Protein AF-A0A4Y2X0R6-F1 (afdb_monomer_lite)

Organism: Araneus ventricosus (NCBI:txid182803)

Foldseek 3Di:
DVVVVVVVVVVLVVQQVLVVVVLVVDDPVCNVQCVVDRGNVVSVVSCCLVPQLQHPVNLVVLVVCLLPQAADVVRDLVNSLVVNVVSQVSNVSHPHDDVVSVVVSCVVRPPVVCVPPVVVVVVVVVVVVVQQVLVVVLCVPDDPVCNVQCVVDSGNVVSVVSVCLVPQLQNPVNLVVLVVVLQVQAADDVRDLVNSLVVNVVSQVSNVSHPHDDVVSSVVSSLVRDDPVCVVVSVVVVD

Structure (mmCIF, N/CA/C/O backbone):
data_AF-A0A4Y2X0R6-F1
#
_entry.id   AF-A0A4Y2X0R6-F1
#
loop_
_atom_site.group_PDB
_atom_site.id
_atom_site.type_symbol
_atom_site.label_atom_id
_atom_site.label_alt_id
_atom_site.label_comp_id
_atom_site.label_asym_id
_atom_site.label_entity_id
_atom_site.label_seq_id
_atom_site.pdbx_PDB_ins_code
_atom_site.Cartn_x
_atom_site.Cartn_y
_atom_site.Cartn_z
_atom_site.occupancy
_atom_site.B_iso_or_equiv
_atom_site.auth_seq_id
_atom_site.auth_comp_id
_atom_site.auth_asym_id
_atom_site.auth_atom_id
_atom_site.pdbx_PDB_model_num
ATOM 1 N N . GLU A 1 1 ? 14.654 -56.042 -1.562 1.00 59.47 1 GLU A N 1
ATOM 2 C CA . GLU A 1 1 ? 15.000 -55.896 -2.997 1.00 59.47 1 GLU A CA 1
ATOM 3 C C . GLU A 1 1 ? 13.833 -55.524 -3.910 1.00 59.47 1 GLU A C 1
ATOM 5 O O . GLU A 1 1 ? 13.889 -54.452 -4.492 1.00 59.47 1 GLU A O 1
ATOM 10 N N . LYS A 1 2 ? 12.758 -56.324 -4.030 1.00 64.25 2 LYS A N 1
ATOM 11 C CA . LYS A 1 2 ? 11.652 -56.018 -4.972 1.00 64.25 2 LYS A CA 1
ATOM 12 C C . LYS A 1 2 ? 10.920 -54.688 -4.710 1.00 64.25 2 LYS A C 1
ATOM 14 O O . LYS A 1 2 ? 10.492 -54.045 -5.663 1.00 64.25 2 LYS A O 1
ATOM 19 N N . LEU A 1 3 ? 10.795 -54.275 -3.445 1.00 65.44 3 LEU A N 1
ATOM 20 C CA . LEU A 1 3 ? 10.157 -53.006 -3.062 1.00 65.44 3 LEU A CA 1
ATOM 21 C C . LEU A 1 3 ? 10.984 -51.789 -3.523 1.00 65.44 3 LEU A C 1
ATOM 23 O O . LEU A 1 3 ? 10.456 -50.915 -4.199 1.00 65.44 3 LEU A O 1
ATOM 27 N N . PHE A 1 4 ? 12.299 -51.815 -3.279 1.00 72.12 4 PHE A N 1
ATOM 28 C CA . PHE A 1 4 ? 13.243 -50.777 -3.713 1.00 72.12 4 PHE A CA 1
ATOM 29 C C . PHE A 1 4 ? 13.303 -50.622 -5.236 1.00 72.12 4 PHE A C 1
ATOM 31 O O . PHE A 1 4 ? 13.372 -49.507 -5.745 1.00 72.12 4 PHE A O 1
ATOM 38 N N . LEU A 1 5 ? 13.245 -51.731 -5.982 1.00 76.56 5 LEU A N 1
ATOM 39 C CA . LEU A 1 5 ? 13.250 -51.682 -7.444 1.00 76.56 5 LEU A CA 1
ATOM 40 C C . LEU A 1 5 ? 11.972 -51.024 -7.991 1.00 76.56 5 LEU A C 1
ATOM 42 O O . LEU A 1 5 ? 12.035 -50.237 -8.932 1.00 76.56 5 LEU A O 1
ATOM 46 N N . LYS A 1 6 ? 10.816 -51.305 -7.375 1.00 81.94 6 LYS A N 1
ATOM 47 C CA . LYS A 1 6 ? 9.536 -50.683 -7.738 1.00 81.94 6 LYS A CA 1
ATOM 48 C C . LYS A 1 6 ? 9.538 -49.179 -7.448 1.00 81.94 6 LYS A C 1
ATOM 50 O O . LYS A 1 6 ? 9.157 -48.397 -8.313 1.00 81.94 6 LYS A O 1
ATOM 55 N N . GLU A 1 7 ? 10.015 -48.778 -6.273 1.00 80.31 7 GLU A N 1
ATOM 56 C CA . GLU A 1 7 ? 10.138 -47.366 -5.885 1.00 80.31 7 GLU A CA 1
ATOM 57 C C . GLU A 1 7 ? 11.101 -46.598 -6.802 1.00 80.31 7 GLU A C 1
ATOM 59 O O . GLU A 1 7 ? 10.797 -45.481 -7.224 1.00 80.31 7 GLU A O 1
ATOM 64 N N . TYR A 1 8 ? 12.224 -47.214 -7.181 1.00 78.56 8 TYR A N 1
ATOM 65 C CA . TYR A 1 8 ? 13.181 -46.635 -8.122 1.00 78.56 8 TYR A CA 1
ATOM 66 C C . TYR A 1 8 ? 12.572 -46.421 -9.516 1.00 78.56 8 TYR A C 1
ATOM 68 O O . TYR A 1 8 ? 12.740 -45.356 -10.111 1.00 78.56 8 TYR A O 1
ATOM 76 N N . ILE A 1 9 ? 11.818 -47.399 -10.028 1.00 82.12 9 ILE A N 1
ATOM 77 C CA . ILE A 1 9 ? 11.126 -47.281 -11.320 1.00 82.12 9 ILE A CA 1
ATOM 78 C C . ILE A 1 9 ? 10.071 -46.169 -11.268 1.00 82.12 9 ILE A C 1
ATOM 80 O O . ILE A 1 9 ? 10.024 -45.324 -12.162 1.00 82.12 9 ILE A O 1
ATOM 84 N N . GLU A 1 10 ? 9.255 -46.115 -10.211 1.00 83.12 10 GLU A N 1
ATOM 85 C CA . GLU A 1 10 ? 8.264 -45.047 -10.033 1.00 83.12 10 GLU A CA 1
ATOM 86 C C . GLU A 1 10 ? 8.911 -43.656 -9.963 1.00 83.12 10 GLU A C 1
ATOM 88 O O . GLU A 1 10 ? 8.383 -42.697 -10.533 1.00 83.12 10 GLU A O 1
ATOM 93 N N . PHE A 1 11 ? 10.068 -43.538 -9.307 1.00 81.19 11 PHE A N 1
ATOM 94 C CA . PHE A 1 11 ? 10.840 -42.299 -9.257 1.00 81.19 11 PHE A CA 1
ATOM 95 C C . PHE A 1 11 ? 11.305 -41.851 -10.653 1.00 81.19 11 PHE A 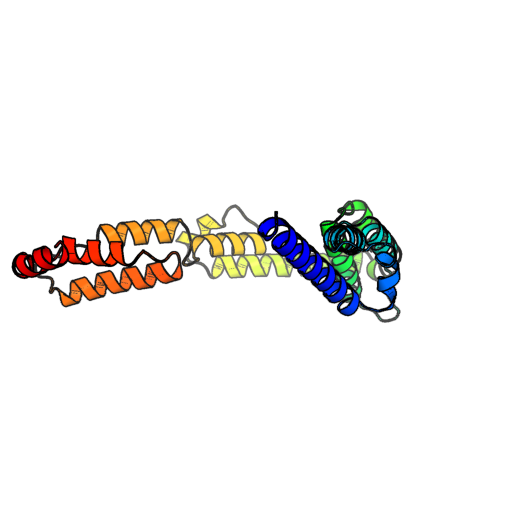C 1
ATOM 97 O O . PHE A 1 11 ? 11.077 -40.698 -11.025 1.00 81.19 11 PHE A O 1
ATOM 104 N N . GLN A 1 12 ? 11.873 -42.754 -11.461 1.00 77.38 12 GLN A N 1
ATOM 105 C CA . GLN A 1 12 ? 12.314 -42.428 -12.826 1.00 77.38 12 GLN A CA 1
ATOM 106 C C . GLN A 1 12 ? 11.146 -42.022 -13.735 1.00 77.38 12 GLN A C 1
ATOM 108 O O . GLN A 1 12 ? 11.254 -41.060 -14.496 1.00 77.38 12 GLN A O 1
ATOM 113 N N . VAL A 1 13 ? 9.992 -42.687 -13.614 1.00 82.69 13 VAL A N 1
ATOM 114 C CA . VAL A 1 13 ? 8.778 -42.318 -14.363 1.00 82.69 13 VAL A CA 1
ATOM 115 C C . VAL A 1 13 ? 8.314 -40.905 -14.004 1.00 82.69 13 VAL A C 1
ATOM 117 O O . VAL A 1 13 ? 7.996 -40.116 -14.897 1.00 82.69 13 VAL A O 1
ATOM 120 N N . ARG A 1 14 ? 8.303 -40.549 -12.711 1.00 80.12 14 ARG A N 1
ATOM 121 C CA . ARG A 1 14 ? 7.951 -39.190 -12.260 1.00 80.12 14 ARG A CA 1
ATOM 122 C C . ARG A 1 14 ? 8.948 -38.150 -12.783 1.00 80.12 14 ARG A C 1
ATOM 124 O O . ARG A 1 14 ? 8.511 -37.106 -13.264 1.00 80.12 14 ARG A O 1
ATOM 131 N N . LYS A 1 15 ? 10.251 -38.456 -12.759 1.00 78.06 15 LYS A N 1
ATOM 132 C CA . LYS A 1 15 ? 11.323 -37.586 -13.279 1.00 78.06 15 LYS A CA 1
ATOM 133 C C . LYS A 1 15 ? 11.150 -37.295 -14.774 1.00 78.06 15 LYS A C 1
ATOM 135 O O . LYS A 1 15 ? 11.123 -36.137 -15.187 1.00 78.06 15 LYS A O 1
ATOM 140 N N . ASN A 1 16 ? 10.936 -38.338 -15.576 1.00 80.00 16 ASN A N 1
ATOM 141 C CA . ASN A 1 16 ? 10.766 -38.215 -17.026 1.00 80.00 16 ASN A CA 1
ATOM 142 C C . ASN A 1 16 ? 9.474 -37.477 -17.392 1.00 80.00 16 ASN A C 1
ATOM 144 O O . ASN A 1 16 ? 9.460 -36.652 -18.305 1.00 80.00 16 ASN A O 1
ATOM 148 N N . LYS A 1 17 ? 8.391 -37.718 -16.642 1.00 85.25 17 LYS A N 1
ATOM 149 C CA . LYS A 1 17 ? 7.132 -36.987 -16.815 1.00 85.25 17 LYS A CA 1
ATOM 150 C C . LYS A 1 17 ? 7.299 -35.500 -16.500 1.00 85.25 17 LYS A C 1
ATOM 152 O O . LYS A 1 17 ? 6.758 -34.667 -17.227 1.00 85.25 17 LYS A O 1
ATOM 157 N N . ALA A 1 18 ? 8.055 -35.164 -15.454 1.00 82.75 18 ALA A N 1
ATOM 158 C CA . ALA A 1 18 ? 8.358 -33.779 -15.116 1.00 82.75 18 ALA A CA 1
ATOM 159 C C . ALA A 1 18 ? 9.135 -33.093 -16.250 1.00 82.75 18 ALA A C 1
ATOM 161 O O . ALA A 1 18 ? 8.678 -32.065 -16.736 1.00 82.75 18 ALA A O 1
ATOM 162 N N . TYR A 1 19 ? 10.225 -33.691 -16.744 1.00 84.00 19 TYR A N 1
ATOM 163 C CA . TYR A 1 19 ? 10.990 -33.148 -17.875 1.00 84.00 19 TYR A CA 1
ATOM 164 C C . TYR A 1 19 ? 10.117 -32.913 -19.119 1.00 84.00 19 TYR A C 1
ATOM 166 O O . TYR A 1 19 ? 10.076 -31.801 -19.648 1.00 84.00 19 TYR A O 1
ATOM 174 N N . ALA A 1 20 ? 9.352 -33.929 -19.537 1.00 83.75 20 ALA A N 1
ATOM 175 C CA . ALA A 1 20 ? 8.470 -33.839 -20.700 1.00 83.75 20 ALA A CA 1
ATOM 176 C C . ALA A 1 20 ? 7.421 -32.728 -20.551 1.00 83.75 20 ALA A C 1
ATOM 178 O O . ALA A 1 20 ? 7.116 -32.025 -21.513 1.00 83.75 20 ALA A O 1
ATOM 179 N N . THR A 1 21 ? 6.902 -32.533 -19.335 1.00 86.12 21 THR A N 1
ATOM 180 C CA . THR A 1 21 ? 5.942 -31.463 -19.052 1.00 86.12 21 THR A CA 1
ATOM 181 C C . THR A 1 21 ? 6.578 -30.091 -19.272 1.00 86.12 21 THR A C 1
ATOM 183 O O . THR A 1 21 ? 5.982 -29.272 -19.971 1.00 86.12 21 THR A O 1
ATOM 186 N N . ILE A 1 22 ? 7.790 -29.828 -18.760 1.00 83.56 22 ILE A N 1
ATOM 187 C CA . ILE A 1 22 ? 8.411 -28.505 -18.962 1.00 83.56 22 ILE A CA 1
ATOM 188 C C . ILE A 1 22 ? 8.816 -28.312 -20.430 1.00 83.56 22 ILE A C 1
ATOM 190 O O . ILE A 1 22 ? 8.572 -27.241 -20.973 1.00 83.56 22 ILE A O 1
ATOM 194 N N . TYR A 1 23 ? 9.347 -29.342 -21.103 1.00 83.88 23 TYR A N 1
ATOM 195 C CA . TYR A 1 23 ? 9.748 -29.276 -22.516 1.00 83.88 23 TYR A CA 1
ATOM 196 C C . TYR A 1 23 ? 8.579 -28.924 -23.449 1.00 83.88 23 TYR A C 1
ATOM 198 O O . TYR A 1 23 ? 8.732 -28.157 -24.402 1.00 83.88 23 TYR A O 1
ATOM 206 N N . LEU A 1 24 ? 7.391 -29.468 -23.173 1.00 85.31 24 LEU A N 1
ATOM 207 C CA . LEU A 1 24 ? 6.181 -29.150 -23.930 1.00 85.31 24 LEU A CA 1
ATOM 208 C C . LEU A 1 24 ? 5.597 -27.778 -23.574 1.00 85.31 24 LEU A C 1
ATOM 210 O O . LEU A 1 24 ? 4.966 -27.169 -24.434 1.00 85.31 24 LEU A O 1
ATOM 214 N N . SER A 1 25 ? 5.821 -27.301 -22.348 1.00 84.38 25 SER A N 1
ATOM 215 C CA . SER A 1 25 ? 5.282 -26.027 -21.850 1.00 84.38 25 SER A CA 1
ATOM 216 C C . SER A 1 25 ? 6.084 -24.799 -22.287 1.00 84.38 25 SER A C 1
ATOM 218 O O . SER A 1 25 ? 5.561 -23.691 -22.226 1.00 84.38 25 SER A O 1
ATOM 220 N N . ILE A 1 26 ? 7.339 -24.968 -22.710 1.00 82.94 26 ILE A N 1
ATOM 221 C CA . ILE A 1 26 ? 8.170 -23.873 -23.227 1.00 82.94 26 ILE A CA 1
ATOM 222 C C . ILE A 1 26 ? 7.998 -23.695 -24.742 1.00 82.94 26 ILE A C 1
ATOM 224 O O . ILE A 1 26 ? 7.811 -24.670 -25.486 1.00 82.94 26 ILE A O 1
ATOM 228 N N . GLU A 1 27 ? 8.097 -22.442 -25.198 1.00 83.12 27 GLU A N 1
ATOM 229 C CA . GLU A 1 27 ? 8.085 -22.106 -26.626 1.00 83.12 27 GLU A CA 1
ATOM 230 C C . GLU A 1 27 ? 9.230 -22.813 -27.365 1.00 83.12 27 GLU A C 1
ATOM 232 O O . GLU A 1 27 ? 10.267 -23.160 -26.784 1.00 83.12 27 GLU A O 1
ATOM 237 N N . LYS A 1 28 ? 9.019 -23.096 -28.654 1.00 84.62 28 LYS A N 1
ATOM 238 C CA . LYS A 1 28 ? 9.889 -23.996 -29.426 1.00 84.62 28 LYS A CA 1
ATOM 239 C C . LYS A 1 28 ? 11.320 -23.472 -29.519 1.00 84.62 28 LYS A C 1
ATOM 241 O O . LYS A 1 28 ? 12.258 -24.263 -29.485 1.00 84.62 28 LYS A O 1
ATOM 246 N N . GLU A 1 29 ? 11.464 -22.160 -29.582 1.00 81.44 29 GLU A N 1
ATOM 247 C CA . GLU A 1 29 ? 12.703 -21.403 -29.698 1.00 81.44 29 GLU A CA 1
ATOM 248 C C . GLU A 1 29 ? 13.619 -21.631 -28.485 1.00 81.44 29 GLU A C 1
ATOM 250 O O . GLU A 1 29 ? 14.840 -21.671 -28.617 1.00 81.44 29 GLU A O 1
ATOM 255 N N . TYR A 1 30 ? 13.039 -21.874 -27.305 1.00 79.62 30 TYR A N 1
ATOM 256 C CA . TYR A 1 30 ? 13.779 -22.055 -26.054 1.00 79.62 30 TYR A CA 1
ATOM 257 C C . TYR A 1 30 ? 14.072 -23.516 -25.711 1.00 79.62 30 TYR A C 1
ATOM 259 O O . TYR A 1 30 ? 14.825 -23.790 -24.777 1.00 79.62 30 TYR A O 1
ATOM 267 N N . ARG A 1 31 ? 13.540 -24.475 -26.480 1.00 84.06 31 ARG A N 1
ATOM 268 C CA . ARG A 1 31 ? 13.800 -25.912 -26.269 1.00 84.06 31 ARG A CA 1
ATOM 269 C C . ARG A 1 31 ? 15.263 -26.282 -26.457 1.00 84.06 31 ARG A C 1
ATOM 271 O O . ARG A 1 31 ? 15.729 -27.231 -25.832 1.00 84.06 31 ARG A O 1
ATOM 278 N N . ILE A 1 32 ? 15.994 -25.513 -27.264 1.00 85.06 32 ILE A N 1
ATOM 279 C CA . ILE A 1 32 ? 17.427 -25.721 -27.476 1.00 85.06 32 ILE A CA 1
ATOM 280 C C . ILE A 1 32 ? 18.218 -25.595 -26.167 1.00 85.06 32 ILE A C 1
ATOM 282 O O . ILE A 1 32 ? 19.136 -26.377 -25.942 1.00 85.06 32 ILE A O 1
ATOM 286 N N . LEU A 1 33 ? 17.782 -24.712 -25.255 1.00 79.69 33 LEU A N 1
ATOM 287 C CA . LEU A 1 33 ? 18.434 -24.451 -23.967 1.00 79.69 33 LEU A CA 1
ATOM 288 C C . LEU A 1 33 ? 18.452 -25.674 -23.043 1.00 79.69 33 LEU A C 1
ATOM 290 O O . LEU A 1 33 ? 19.276 -25.742 -22.138 1.00 79.69 33 LEU A O 1
ATOM 294 N N . ILE A 1 34 ? 17.529 -26.616 -23.241 1.00 82.56 34 ILE A N 1
ATOM 295 C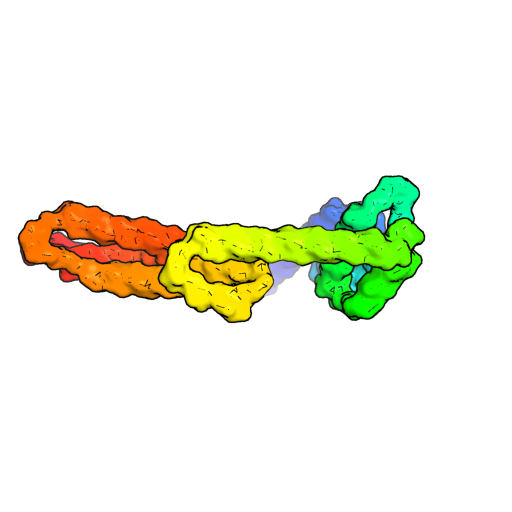 CA . ILE A 1 34 ? 17.339 -27.778 -22.365 1.00 82.56 34 ILE A CA 1
ATOM 296 C C . ILE A 1 34 ? 17.450 -29.112 -23.113 1.00 82.56 34 ILE A C 1
ATOM 298 O O . ILE A 1 34 ? 17.153 -30.167 -22.555 1.00 82.56 34 ILE A O 1
ATOM 302 N N . SER A 1 35 ? 17.848 -29.060 -24.386 1.00 78.75 35 SER A N 1
ATOM 303 C CA . SER A 1 35 ? 17.906 -30.224 -25.275 1.00 78.75 35 SER A CA 1
ATOM 304 C C . SER A 1 35 ? 19.005 -31.223 -24.901 1.00 78.75 35 SER A C 1
ATOM 306 O O . SER A 1 35 ? 18.863 -32.411 -25.168 1.00 78.75 35 SER A O 1
ATOM 308 N N . GLU A 1 36 ? 20.060 -30.757 -24.230 1.00 78.06 36 GLU A N 1
ATOM 309 C CA . GLU A 1 36 ? 21.201 -31.572 -23.789 1.00 78.06 36 GLU A CA 1
ATOM 310 C C . GLU A 1 36 ? 20.999 -32.207 -22.401 1.00 78.06 36 GLU A C 1
ATOM 312 O O . GLU A 1 36 ? 21.901 -32.856 -21.875 1.00 78.06 36 GLU A O 1
ATOM 317 N N . VAL A 1 37 ? 19.830 -32.012 -21.783 1.00 80.94 37 VAL A N 1
ATOM 318 C CA . VAL A 1 37 ? 19.559 -32.399 -20.394 1.00 80.94 37 VAL A CA 1
ATOM 319 C C . VAL A 1 37 ? 18.377 -33.361 -20.332 1.00 80.94 37 VAL A C 1
ATOM 321 O O . VAL A 1 37 ? 17.347 -33.111 -20.946 1.00 80.94 37 VAL A O 1
ATOM 324 N N . ASP A 1 38 ? 18.502 -34.439 -19.556 1.00 74.12 38 ASP A N 1
ATOM 325 C CA . ASP A 1 38 ? 17.471 -35.471 -19.345 1.00 74.12 38 ASP A CA 1
ATOM 326 C C . ASP A 1 38 ? 16.871 -35.442 -17.920 1.00 74.12 38 ASP A C 1
ATOM 328 O O . ASP A 1 38 ? 16.115 -36.323 -17.496 1.00 74.12 38 ASP A O 1
ATOM 332 N N . ASP A 1 39 ? 17.226 -34.414 -17.151 1.00 81.00 39 ASP A N 1
ATOM 333 C CA . ASP A 1 39 ? 16.835 -34.228 -15.764 1.00 81.00 39 ASP A CA 1
ATOM 334 C C . ASP A 1 39 ? 15.999 -32.960 -15.569 1.00 81.00 39 ASP A C 1
ATOM 336 O O . ASP A 1 39 ? 16.405 -31.849 -15.921 1.00 81.00 39 ASP A O 1
ATOM 340 N N . SER A 1 40 ? 14.829 -33.109 -14.943 1.00 77.94 40 SER A N 1
ATOM 341 C CA . SER A 1 40 ? 13.905 -31.999 -14.699 1.00 77.94 40 SER A CA 1
ATOM 342 C C . SER A 1 40 ? 14.486 -30.933 -13.770 1.00 77.94 40 SER A C 1
ATOM 344 O O . SER A 1 40 ? 14.174 -29.754 -13.924 1.00 77.94 40 SER A O 1
ATOM 346 N N . THR A 1 41 ? 15.343 -31.310 -12.816 1.00 81.69 41 THR A N 1
ATOM 3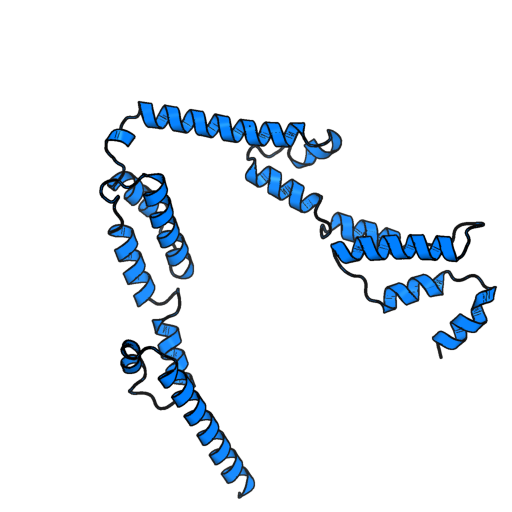47 C CA . THR A 1 41 ? 15.938 -30.360 -11.867 1.00 81.69 41 THR A CA 1
ATOM 348 C C . THR A 1 41 ? 17.017 -29.517 -12.537 1.00 81.69 41 THR A C 1
ATOM 350 O O . THR A 1 41 ? 17.044 -28.299 -12.356 1.00 81.69 41 THR A O 1
ATOM 353 N N . GLN A 1 42 ? 17.885 -30.129 -13.339 1.00 82.25 42 GLN A N 1
ATOM 354 C CA . GLN A 1 42 ? 18.870 -29.407 -14.146 1.00 82.25 42 GLN A CA 1
ATOM 355 C C . GLN A 1 42 ? 18.196 -28.528 -15.207 1.00 82.25 42 GLN A C 1
ATOM 357 O O . GLN A 1 42 ? 18.547 -27.357 -15.343 1.00 82.25 42 GLN A O 1
ATOM 362 N N . THR A 1 43 ? 17.162 -29.049 -15.867 1.00 83.62 43 THR A N 1
ATOM 363 C CA . THR A 1 43 ? 16.326 -28.302 -16.816 1.00 83.62 43 THR A CA 1
ATOM 364 C C . THR A 1 43 ? 15.739 -27.050 -16.168 1.00 83.62 43 THR A C 1
ATOM 366 O O . THR A 1 43 ? 15.898 -25.943 -16.680 1.00 83.62 43 THR A O 1
ATOM 369 N N . TRP A 1 44 ? 15.124 -27.199 -14.990 1.00 82.50 44 TRP A N 1
ATOM 370 C CA . TRP A 1 44 ? 14.578 -26.072 -14.240 1.00 82.50 44 TRP A CA 1
ATOM 371 C C . TRP A 1 44 ? 15.655 -25.060 -13.848 1.00 82.50 44 TRP A C 1
ATOM 373 O O . TRP A 1 44 ? 15.428 -23.864 -13.975 1.00 82.50 44 TRP A O 1
ATOM 383 N N . LYS A 1 45 ? 16.847 -25.506 -13.432 1.00 83.19 45 LYS A N 1
ATOM 384 C CA . LYS A 1 45 ? 17.969 -24.605 -13.118 1.00 83.19 45 LYS A CA 1
ATOM 385 C C . LYS A 1 45 ? 18.442 -23.808 -14.334 1.00 83.19 45 LYS A C 1
ATOM 387 O O . LYS A 1 45 ? 18.758 -22.631 -14.179 1.00 83.19 45 LYS A O 1
ATOM 392 N N . ILE A 1 46 ? 18.490 -24.410 -15.522 1.00 83.62 46 ILE A N 1
ATOM 393 C CA . ILE A 1 46 ? 18.885 -23.714 -16.756 1.00 83.62 46 ILE A CA 1
ATOM 394 C C . ILE A 1 46 ? 17.831 -22.684 -17.149 1.00 83.62 46 ILE A C 1
ATOM 396 O O . ILE A 1 46 ? 18.170 -21.523 -17.370 1.00 83.62 46 ILE A O 1
ATOM 400 N N . LEU A 1 47 ? 16.555 -23.079 -17.158 1.00 81.12 47 LEU A N 1
ATOM 401 C CA . LEU A 1 47 ? 15.450 -22.159 -17.422 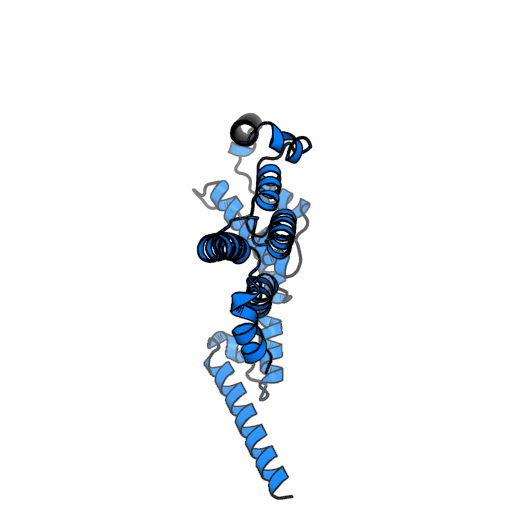1.00 81.12 47 LEU A CA 1
ATOM 402 C C . LEU A 1 47 ? 15.441 -21.021 -16.400 1.00 81.12 47 LEU A C 1
ATOM 404 O O . LEU A 1 47 ? 15.354 -19.857 -16.762 1.00 81.12 47 LEU A O 1
ATOM 408 N N . GLN A 1 48 ? 15.633 -21.334 -15.124 1.00 79.50 48 GLN A N 1
ATOM 409 C CA . GLN A 1 48 ? 15.732 -20.342 -14.066 1.00 79.50 48 GLN A CA 1
ATOM 410 C C . GLN A 1 48 ? 16.921 -19.395 -14.289 1.00 79.50 48 GLN A C 1
ATOM 412 O O . GLN A 1 48 ? 16.764 -18.186 -14.177 1.00 79.50 48 GLN A O 1
ATOM 417 N N . LYS A 1 49 ? 18.097 -19.904 -14.662 1.00 79.00 49 LYS A N 1
ATOM 418 C CA . LYS A 1 49 ? 19.263 -19.069 -14.981 1.00 79.00 49 LYS A CA 1
ATOM 419 C C . LYS A 1 49 ? 19.032 -18.179 -16.206 1.00 79.00 49 LYS A C 1
ATOM 421 O O . LYS A 1 49 ? 19.621 -17.108 -16.267 1.00 79.00 49 LYS A O 1
ATOM 426 N N . HIS A 1 50 ? 18.225 -18.615 -17.169 1.00 76.88 50 HIS A N 1
ATOM 427 C CA . HIS A 1 50 ? 17.979 -17.887 -18.415 1.00 76.88 50 HIS A CA 1
ATOM 428 C C . HIS A 1 50 ? 16.833 -16.869 -18.306 1.00 76.88 50 HIS A C 1
ATO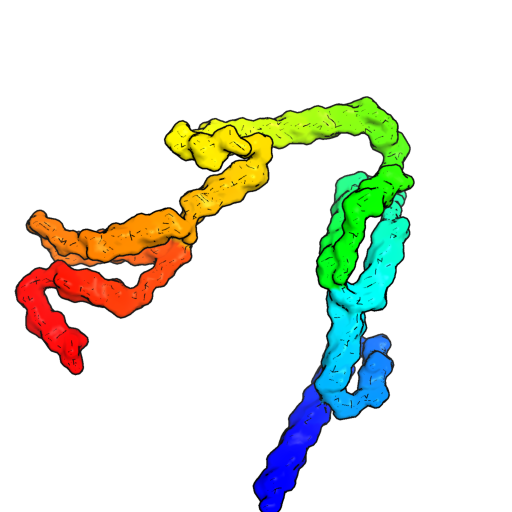M 430 O O . HIS A 1 50 ? 16.909 -15.789 -18.879 1.00 76.88 50 HIS A O 1
ATOM 436 N N . PHE A 1 51 ? 15.772 -17.206 -17.570 1.00 75.69 51 PHE A N 1
ATOM 437 C CA . PHE A 1 51 ? 14.535 -16.423 -17.500 1.00 75.69 51 PHE A CA 1
ATOM 438 C C . PHE A 1 51 ? 14.350 -15.663 -16.195 1.00 75.69 51 PHE A C 1
ATOM 440 O O . PHE A 1 51 ? 13.391 -14.900 -16.072 1.00 75.69 51 PHE A O 1
ATOM 447 N N . ARG A 1 52 ? 15.226 -15.847 -15.201 1.00 76.06 52 ARG A N 1
ATOM 448 C CA . ARG A 1 52 ? 15.126 -15.016 -14.008 1.00 76.06 52 ARG A CA 1
ATOM 449 C C . ARG A 1 52 ? 15.342 -13.536 -14.356 1.00 76.06 52 ARG A C 1
ATOM 451 O O . ARG A 1 52 ? 16.203 -13.227 -15.190 1.00 76.06 52 ARG A O 1
ATOM 458 N N . PRO A 1 53 ? 14.633 -12.631 -13.657 1.00 67.25 53 PRO A N 1
ATOM 459 C CA . PRO A 1 53 ? 14.839 -11.189 -13.780 1.00 67.25 53 PRO A CA 1
ATOM 460 C C . PRO A 1 53 ? 16.295 -10.762 -13.534 1.00 67.25 53 PRO A C 1
ATOM 462 O O . PRO A 1 53 ? 16.780 -9.846 -14.187 1.00 67.25 53 PRO A O 1
ATOM 465 N N . ASP A 1 54 ? 17.010 -11.474 -12.655 1.00 72.81 54 ASP A N 1
ATOM 466 C CA . ASP A 1 54 ? 18.409 -11.224 -12.284 1.00 72.81 54 ASP A CA 1
ATOM 467 C C . ASP A 1 54 ? 19.447 -11.916 -13.190 1.00 72.81 54 ASP A C 1
ATOM 469 O O . ASP A 1 54 ? 20.654 -11.818 -12.950 1.00 72.81 54 ASP A O 1
ATOM 473 N N . SER A 1 55 ? 19.010 -12.615 -14.243 1.00 80.44 55 SER A N 1
ATOM 474 C CA . SER A 1 55 ? 19.926 -13.304 -15.152 1.00 80.44 55 SER A CA 1
ATOM 475 C C . SER A 1 55 ? 20.833 -12.321 -15.897 1.00 80.44 55 SER A C 1
ATOM 477 O O . SER A 1 55 ? 20.388 -11.282 -16.386 1.00 80.44 55 SER A O 1
ATOM 479 N N . CYS A 1 56 ? 22.117 -12.666 -16.061 1.00 77.81 56 CYS A N 1
ATOM 480 C CA . CYS A 1 56 ? 23.068 -11.807 -16.778 1.00 77.81 56 CYS A CA 1
ATOM 481 C C . CYS A 1 56 ? 22.593 -11.456 -18.196 1.00 77.81 56 CYS A C 1
ATOM 483 O O . CYS A 1 56 ? 22.782 -10.326 -18.629 1.00 77.81 56 CYS A O 1
ATOM 485 N N . ALA A 1 57 ? 21.962 -12.399 -18.905 1.00 77.31 57 ALA A N 1
ATOM 486 C CA . ALA A 1 57 ? 21.436 -12.164 -20.249 1.00 77.31 57 ALA A CA 1
ATOM 487 C C . ALA A 1 57 ? 20.313 -11.113 -20.247 1.00 77.31 57 ALA A C 1
ATOM 489 O O . ALA A 1 57 ? 20.346 -10.183 -21.053 1.00 77.31 57 ALA A O 1
ATOM 490 N N . ARG A 1 58 ? 19.363 -11.210 -19.305 1.00 81.50 58 ARG A N 1
ATOM 491 C CA . ARG A 1 58 ? 18.277 -10.233 -19.158 1.00 81.50 58 ARG A CA 1
ATOM 492 C C . ARG A 1 58 ? 18.802 -8.863 -18.741 1.00 81.50 58 ARG A C 1
ATOM 494 O O . ARG A 1 58 ? 18.379 -7.870 -19.321 1.00 81.50 58 ARG A O 1
ATOM 501 N N . VAL A 1 59 ? 19.744 -8.814 -17.799 1.00 83.56 59 VAL A N 1
ATOM 502 C CA . VAL A 1 59 ? 20.380 -7.563 -17.357 1.00 83.56 59 VAL A CA 1
ATOM 503 C C . VAL A 1 59 ? 21.117 -6.884 -18.512 1.00 83.56 59 VAL A C 1
ATOM 505 O O . VAL A 1 59 ? 20.961 -5.681 -18.693 1.00 83.56 59 VAL A O 1
ATOM 508 N N . ILE A 1 60 ? 21.879 -7.627 -19.324 1.00 84.25 60 ILE A N 1
ATOM 509 C CA . ILE A 1 60 ? 22.576 -7.074 -20.499 1.00 84.25 60 ILE A CA 1
ATOM 510 C C . ILE A 1 60 ? 21.572 -6.525 -21.513 1.00 84.25 60 ILE A C 1
ATOM 512 O O . ILE A 1 60 ? 21.718 -5.384 -21.938 1.00 84.25 60 ILE A O 1
ATOM 516 N N . TYR A 1 61 ? 20.537 -7.300 -21.851 1.00 85.56 61 TYR A N 1
ATOM 517 C CA . TYR A 1 61 ? 19.485 -6.864 -22.771 1.00 85.56 61 TYR A CA 1
ATOM 518 C C . TYR A 1 61 ? 18.795 -5.584 -22.285 1.00 85.56 61 TYR A C 1
ATOM 520 O O . TYR A 1 61 ? 18.670 -4.628 -23.037 1.00 85.56 61 TYR A O 1
ATOM 528 N N . LEU A 1 62 ? 18.385 -5.539 -21.015 1.00 88.19 62 LEU A N 1
ATOM 529 C CA . LEU A 1 62 ? 17.718 -4.370 -20.442 1.00 88.19 62 LEU A CA 1
ATOM 530 C C . LEU A 1 62 ? 18.647 -3.157 -20.332 1.00 88.19 62 LEU A C 1
ATOM 532 O O . LEU A 1 62 ? 18.193 -2.025 -20.453 1.00 88.19 62 LEU A O 1
ATOM 536 N N . THR A 1 63 ? 19.944 -3.378 -20.105 1.00 88.19 63 THR A N 1
ATOM 537 C CA . THR A 1 63 ? 20.943 -2.302 -20.091 1.00 88.19 63 THR A CA 1
ATOM 538 C C . THR A 1 63 ? 21.111 -1.711 -21.491 1.00 88.19 63 THR A C 1
ATOM 540 O O . THR A 1 63 ? 21.149 -0.492 -21.642 1.00 88.19 63 THR A O 1
ATOM 543 N N . ASP A 1 64 ? 21.171 -2.560 -22.517 1.00 89.00 64 ASP A N 1
ATOM 544 C CA . ASP A 1 64 ? 21.202 -2.124 -23.915 1.00 89.00 64 ASP A CA 1
ATOM 545 C C . ASP A 1 64 ? 19.916 -1.377 -24.298 1.00 89.00 64 ASP A C 1
ATOM 547 O O . ASP A 1 64 ? 19.974 -0.277 -24.851 1.00 89.00 64 ASP A O 1
ATOM 551 N N . GLU A 1 65 ? 18.757 -1.914 -23.908 1.00 90.19 65 GLU A N 1
ATOM 552 C CA . GLU A 1 65 ? 17.452 -1.283 -24.107 1.00 90.19 65 GLU A CA 1
ATOM 553 C C . GLU A 1 65 ? 17.378 0.081 -23.408 1.00 90.19 65 GLU A C 1
ATOM 555 O O . GLU A 1 65 ? 16.903 1.048 -24.001 1.00 90.19 65 GLU A O 1
ATOM 560 N N . PHE A 1 66 ? 17.904 0.196 -22.184 1.00 90.88 66 PHE A N 1
ATOM 561 C CA . PHE A 1 66 ? 17.975 1.451 -21.438 1.00 90.88 66 PHE A CA 1
ATOM 562 C C . PHE A 1 66 ? 18.775 2.515 -22.197 1.00 90.88 66 PHE A C 1
ATOM 564 O O . PHE A 1 66 ? 18.264 3.613 -22.419 1.00 90.88 66 PHE A O 1
ATOM 571 N N . PHE A 1 67 ? 20.000 2.201 -22.634 1.00 88.12 67 PHE A N 1
ATOM 572 C CA . PHE A 1 67 ? 20.858 3.168 -23.331 1.00 88.12 67 PHE A CA 1
ATOM 573 C C . PHE A 1 67 ? 20.393 3.470 -24.762 1.00 88.12 67 PHE A C 1
ATOM 575 O O . PHE A 1 67 ? 20.640 4.569 -25.274 1.00 88.12 67 PHE A O 1
ATOM 582 N N . SER A 1 68 ? 19.680 2.535 -25.387 1.00 89.12 68 SER A N 1
ATOM 583 C CA . SER A 1 68 ? 19.078 2.691 -26.714 1.00 89.12 68 SER A CA 1
ATOM 584 C C . SER A 1 68 ? 17.695 3.352 -26.681 1.00 89.12 68 SER A C 1
ATOM 586 O O . SER A 1 68 ? 17.175 3.741 -27.730 1.00 89.12 68 SER A O 1
ATOM 588 N N . CYS A 1 69 ? 17.093 3.508 -25.497 1.00 88.00 69 CYS A N 1
ATOM 589 C CA . CYS A 1 69 ? 15.788 4.135 -25.338 1.00 88.00 69 CYS A CA 1
ATOM 590 C C . CYS A 1 69 ? 15.880 5.627 -25.668 1.00 88.00 69 CYS A C 1
ATOM 592 O O . CYS A 1 69 ? 16.471 6.410 -24.925 1.00 88.00 69 CYS A O 1
ATOM 594 N N . LYS A 1 70 ? 15.265 6.004 -26.787 1.00 88.12 70 LYS A N 1
ATOM 595 C CA . LYS A 1 70 ? 15.139 7.378 -27.273 1.00 88.12 70 LYS A CA 1
ATOM 596 C C . LYS A 1 70 ? 13.669 7.750 -27.435 1.00 88.12 70 LYS A C 1
ATOM 598 O O . LYS A 1 70 ? 12.817 6.864 -27.588 1.00 88.12 70 LYS A O 1
ATOM 603 N N . ILE A 1 71 ? 13.407 9.054 -27.444 1.00 85.25 71 ILE A N 1
ATOM 604 C CA . ILE A 1 71 ? 12.101 9.607 -27.809 1.00 85.25 71 ILE A CA 1
ATOM 605 C C . ILE A 1 71 ? 11.813 9.251 -29.268 1.00 85.25 71 ILE A C 1
ATOM 607 O O . ILE A 1 71 ? 12.676 9.402 -30.139 1.00 85.25 71 ILE A O 1
ATOM 611 N N . LEU A 1 72 ? 10.624 8.712 -29.516 1.00 87.38 72 LEU A N 1
ATOM 612 C CA . LEU A 1 72 ? 10.146 8.390 -30.856 1.00 87.38 72 LEU A CA 1
ATOM 613 C C . LEU A 1 72 ? 9.531 9.625 -31.525 1.00 87.38 72 LEU A C 1
ATOM 615 O O . LEU A 1 72 ? 9.132 10.585 -30.870 1.00 87.38 72 LEU A O 1
ATOM 619 N N . GLU A 1 73 ? 9.446 9.609 -32.852 1.00 84.06 73 GLU A N 1
ATOM 620 C CA . GLU A 1 73 ? 8.845 10.711 -33.604 1.00 84.06 73 GLU A CA 1
ATOM 621 C C . GLU A 1 73 ? 7.363 10.881 -33.224 1.00 84.06 73 GLU A C 1
ATOM 623 O O . GLU A 1 73 ? 6.580 9.934 -33.307 1.00 84.06 73 GLU A O 1
ATOM 628 N N . GLY A 1 74 ? 6.990 12.079 -32.760 1.00 81.06 74 GLY A N 1
ATOM 629 C CA . GLY A 1 74 ? 5.639 12.384 -32.271 1.00 81.06 74 GLY A CA 1
ATOM 630 C C . GLY A 1 74 ? 5.311 11.849 -30.870 1.00 81.06 74 GLY A C 1
ATOM 631 O O . GLY A 1 74 ? 4.164 11.955 -30.438 1.00 81.06 74 GLY A O 1
ATOM 632 N N . GLU A 1 75 ? 6.280 11.272 -30.154 1.00 84.31 75 GLU A N 1
ATOM 633 C CA . GLU A 1 75 ? 6.089 10.809 -28.781 1.00 84.31 75 GLU A CA 1
ATOM 634 C C . GLU A 1 75 ? 6.175 11.960 -27.769 1.00 84.31 75 GLU A C 1
ATOM 636 O O . GLU A 1 75 ? 7.102 12.768 -27.789 1.00 84.31 75 GLU A O 1
ATOM 641 N N . ASP A 1 76 ? 5.217 11.989 -26.842 1.00 83.69 76 ASP A N 1
ATOM 642 C CA . ASP A 1 76 ? 5.223 12.904 -25.702 1.00 83.69 76 ASP A CA 1
ATOM 643 C C . ASP A 1 76 ? 6.283 12.514 -24.654 1.00 83.69 76 ASP A C 1
ATOM 645 O O . ASP A 1 76 ? 6.510 11.330 -24.378 1.00 83.69 76 ASP A O 1
ATOM 649 N N . ILE A 1 77 ? 6.891 13.509 -24.001 1.00 80.25 77 ILE A N 1
ATOM 650 C CA . ILE A 1 77 ? 7.948 13.287 -23.004 1.00 80.25 77 ILE A CA 1
ATOM 651 C C . ILE A 1 77 ? 7.479 12.420 -21.828 1.00 80.25 77 ILE A C 1
ATOM 653 O O . ILE A 1 77 ? 8.265 11.647 -21.277 1.00 80.25 77 ILE A O 1
ATOM 657 N N . GLY A 1 78 ? 6.196 12.491 -21.462 1.00 81.44 78 GLY A N 1
ATOM 658 C CA . GLY A 1 78 ? 5.601 11.659 -20.425 1.00 81.44 78 GLY A CA 1
ATOM 659 C C . GLY A 1 78 ? 5.546 10.183 -20.820 1.00 81.44 78 GLY A C 1
ATOM 660 O O . GLY A 1 78 ? 5.812 9.316 -19.984 1.00 81.44 78 GLY A O 1
ATOM 661 N N . LEU A 1 79 ? 5.269 9.884 -22.093 1.00 86.81 79 LEU A N 1
ATOM 662 C CA . LEU A 1 79 ? 5.273 8.515 -22.624 1.00 86.81 79 LEU A CA 1
ATOM 663 C C . LEU A 1 79 ? 6.693 7.944 -22.689 1.00 86.81 79 LEU A C 1
ATOM 665 O O . LEU A 1 79 ? 6.918 6.811 -22.248 1.00 86.81 79 LEU A O 1
ATOM 669 N N . TYR A 1 80 ? 7.660 8.753 -23.127 1.00 87.56 80 TYR A N 1
ATOM 670 C CA . TYR A 1 80 ? 9.075 8.389 -23.077 1.00 87.56 80 TYR A CA 1
ATOM 671 C C . TYR A 1 80 ? 9.540 8.115 -21.641 1.00 87.56 80 TYR A C 1
ATOM 673 O O . TYR A 1 80 ? 10.107 7.055 -21.361 1.00 87.56 80 TYR A O 1
ATOM 681 N N . ALA A 1 81 ? 9.246 9.023 -20.706 1.00 84.81 81 ALA A N 1
ATOM 682 C CA . ALA A 1 81 ? 9.611 8.869 -19.302 1.00 84.81 81 ALA A CA 1
ATOM 683 C C . ALA A 1 81 ? 8.968 7.620 -18.679 1.00 84.81 81 ALA A C 1
ATOM 685 O O . ALA A 1 81 ? 9.620 6.911 -17.913 1.00 84.81 81 ALA A O 1
ATOM 686 N N . ALA A 1 82 ? 7.717 7.302 -19.029 1.00 87.19 82 ALA A N 1
ATOM 687 C CA . ALA A 1 82 ? 7.041 6.091 -18.568 1.00 87.19 82 ALA A CA 1
ATOM 688 C C . ALA A 1 82 ? 7.709 4.810 -19.097 1.00 87.19 82 ALA A C 1
ATOM 690 O O . ALA A 1 82 ? 7.917 3.868 -18.327 1.00 87.19 82 ALA A O 1
ATOM 691 N N . ARG A 1 83 ? 8.091 4.776 -20.382 1.00 91.50 83 ARG A N 1
ATOM 692 C CA . ARG A 1 83 ? 8.852 3.661 -20.973 1.00 91.50 83 ARG A CA 1
ATOM 693 C C . ARG A 1 83 ? 10.212 3.490 -20.309 1.00 91.50 83 ARG A C 1
ATOM 695 O O . ARG A 1 83 ? 10.543 2.384 -19.891 1.00 91.50 83 ARG A O 1
ATOM 702 N N . LEU A 1 84 ? 10.969 4.576 -20.166 1.00 89.12 84 LEU A N 1
ATOM 703 C CA . LEU A 1 84 ? 12.276 4.548 -19.515 1.00 89.12 84 LEU A CA 1
ATOM 704 C C . LEU A 1 84 ? 12.158 4.071 -18.061 1.00 89.12 84 LEU A C 1
ATOM 706 O O . LEU A 1 84 ? 12.912 3.204 -17.628 1.00 89.12 84 LEU A O 1
ATOM 710 N N . LYS A 1 85 ? 11.152 4.562 -17.329 1.00 89.38 85 LYS A N 1
ATOM 711 C CA . LYS A 1 85 ? 10.862 4.141 -15.955 1.00 89.38 85 LYS A CA 1
ATOM 712 C C . LYS A 1 85 ? 10.522 2.657 -15.856 1.00 89.38 85 LYS A C 1
ATOM 714 O O . LYS A 1 85 ? 10.948 2.007 -14.908 1.00 89.38 85 LYS A O 1
ATOM 719 N N . LYS A 1 86 ? 9.786 2.108 -16.826 1.00 90.25 86 LYS A N 1
ATOM 720 C CA . LYS A 1 86 ? 9.507 0.669 -16.885 1.00 90.25 86 LYS A CA 1
ATOM 721 C C . LYS A 1 86 ? 10.800 -0.145 -17.022 1.00 90.25 86 LYS A C 1
ATOM 723 O O . LYS A 1 86 ? 10.981 -1.094 -16.271 1.00 90.25 86 LYS A O 1
ATOM 728 N N . ILE A 1 87 ? 11.709 0.264 -17.910 1.00 88.44 87 ILE A N 1
ATOM 729 C CA . ILE A 1 87 ? 13.011 -0.401 -18.092 1.00 88.44 87 ILE A CA 1
ATOM 730 C C . ILE A 1 87 ? 13.847 -0.334 -16.801 1.00 88.44 87 ILE A C 1
ATOM 732 O O . ILE A 1 87 ? 14.438 -1.335 -16.406 1.00 88.44 87 ILE A O 1
ATOM 736 N N . ILE A 1 88 ? 13.859 0.815 -16.111 1.00 87.19 88 ILE A N 1
ATOM 737 C CA . ILE A 1 88 ? 14.561 0.987 -14.824 1.00 87.19 88 ILE A CA 1
ATOM 738 C C . ILE A 1 88 ? 14.001 0.035 -13.756 1.00 87.19 88 ILE A C 1
ATOM 740 O O . ILE A 1 88 ? 14.770 -0.648 -13.086 1.00 87.19 88 ILE A O 1
ATOM 744 N N . ILE A 1 89 ? 12.673 -0.065 -13.631 1.00 87.25 89 ILE A N 1
ATOM 745 C CA . ILE A 1 89 ? 12.022 -0.988 -12.685 1.00 87.25 89 ILE A CA 1
ATOM 746 C C . ILE A 1 89 ? 12.384 -2.446 -13.002 1.00 87.25 89 ILE A C 1
ATOM 748 O O . ILE A 1 89 ? 12.660 -3.227 -12.092 1.00 87.25 89 ILE A O 1
ATOM 752 N N . ASP A 1 90 ? 12.407 -2.813 -14.284 1.00 84.62 90 ASP A N 1
ATOM 753 C CA . ASP A 1 90 ? 12.777 -4.163 -14.709 1.00 84.62 90 ASP A CA 1
ATOM 754 C C . ASP A 1 90 ? 14.266 -4.467 -14.422 1.00 84.62 90 ASP A C 1
ATOM 756 O O . ASP A 1 90 ? 14.604 -5.609 -14.104 1.00 84.62 90 ASP A O 1
ATOM 760 N N . LEU A 1 91 ? 15.153 -3.462 -14.488 1.00 83.50 91 LEU A N 1
ATOM 761 C CA . LEU A 1 91 ? 16.574 -3.573 -14.122 1.00 83.50 91 LEU A CA 1
ATOM 762 C C . LEU A 1 91 ? 16.792 -3.707 -12.611 1.00 83.50 91 LEU A C 1
ATOM 764 O O . LEU A 1 91 ? 17.648 -4.492 -12.193 1.00 83.50 91 LEU A O 1
ATOM 768 N N . ASP A 1 92 ? 16.006 -3.003 -11.793 1.00 79.06 92 ASP A N 1
ATOM 769 C CA . ASP A 1 92 ? 16.094 -3.044 -10.325 1.00 79.06 92 ASP A CA 1
ATOM 770 C C . ASP A 1 92 ? 15.863 -4.451 -9.752 1.00 79.06 92 ASP A C 1
ATOM 772 O O . ASP A 1 92 ? 16.381 -4.783 -8.685 1.00 79.06 92 ASP A O 1
ATOM 776 N N . ALA A 1 93 ? 15.155 -5.320 -10.481 1.00 71.12 93 ALA A N 1
ATOM 777 C CA . ALA A 1 93 ? 14.969 -6.722 -10.110 1.00 71.12 93 ALA A CA 1
ATOM 778 C C . ALA A 1 93 ? 16.248 -7.581 -10.233 1.00 71.12 93 ALA A C 1
ATOM 780 O O . ALA A 1 93 ? 16.269 -8.707 -9.733 1.00 71.12 93 ALA A O 1
ATOM 781 N N . GLY A 1 94 ? 17.297 -7.081 -10.898 1.00 70.94 94 GLY A N 1
ATOM 782 C CA . GLY A 1 94 ? 18.548 -7.805 -11.139 1.00 70.94 94 GLY A CA 1
ATOM 783 C C . GLY A 1 94 ? 19.807 -7.031 -10.754 1.00 70.94 94 GLY A C 1
ATOM 784 O O . GLY A 1 94 ? 20.591 -7.490 -9.921 1.00 70.94 94 GLY A O 1
ATOM 785 N N . LYS A 1 95 ? 20.023 -5.864 -11.367 1.00 77.94 95 LYS A N 1
ATOM 786 C CA . LYS A 1 95 ? 21.119 -4.941 -11.049 1.00 77.94 95 LYS A CA 1
ATOM 787 C C . LYS A 1 95 ? 20.627 -3.499 -11.211 1.00 77.94 95 LYS A C 1
ATOM 789 O O . LYS A 1 95 ? 20.420 -3.082 -12.351 1.00 77.94 95 LYS A O 1
ATOM 794 N N . PRO A 1 96 ? 20.491 -2.736 -10.113 1.00 82.19 96 PRO A N 1
ATOM 795 C CA . PRO A 1 96 ? 19.987 -1.375 -10.186 1.00 82.19 96 PRO A CA 1
ATOM 796 C C . PRO A 1 96 ? 20.948 -0.493 -10.979 1.00 82.19 96 PRO A C 1
ATOM 798 O O . PRO A 1 96 ? 22.174 -0.574 -10.829 1.00 82.19 96 PRO A O 1
ATOM 801 N N . ILE A 1 97 ? 20.383 0.355 -11.831 1.00 83.56 97 ILE A N 1
ATOM 802 C CA . ILE A 1 97 ? 21.146 1.333 -12.597 1.00 83.56 97 ILE A CA 1
ATOM 803 C C . ILE A 1 97 ? 21.314 2.606 -11.768 1.00 83.56 97 ILE A C 1
ATOM 805 O O . ILE A 1 97 ? 20.355 3.109 -11.189 1.00 83.56 97 ILE A O 1
ATOM 809 N N . ALA A 1 98 ? 22.535 3.136 -11.693 1.00 84.62 98 ALA A N 1
ATOM 810 C CA . ALA A 1 98 ? 22.799 4.304 -10.856 1.00 84.62 98 ALA A CA 1
ATOM 811 C C . ALA A 1 98 ? 22.018 5.538 -11.340 1.00 84.62 98 ALA A C 1
ATOM 813 O O . ALA A 1 98 ? 21.933 5.793 -12.543 1.00 84.62 98 ALA A O 1
ATOM 814 N N . ASP A 1 99 ? 21.525 6.342 -10.398 1.00 80.50 99 ASP A N 1
ATOM 815 C CA . ASP A 1 99 ? 20.675 7.513 -10.664 1.00 80.50 99 ASP A CA 1
ATOM 816 C C . ASP A 1 99 ? 21.286 8.496 -11.673 1.00 80.50 99 ASP A C 1
ATOM 818 O O . ASP A 1 99 ? 20.583 9.087 -12.491 1.00 80.50 99 ASP A O 1
ATOM 822 N N . TRP A 1 100 ? 22.613 8.644 -11.681 1.00 75.00 100 TRP A N 1
ATOM 823 C CA . TRP A 1 100 ? 23.290 9.538 -12.619 1.00 75.00 100 TRP A CA 1
ATOM 824 C C . TRP A 1 100 ? 23.243 9.036 -14.072 1.00 75.00 100 TRP A C 1
ATOM 826 O O . TRP A 1 100 ? 23.180 9.856 -14.985 1.00 75.00 100 TRP A O 1
ATOM 836 N N . TYR A 1 101 ? 23.206 7.717 -14.308 1.00 83.69 101 TYR A N 1
ATOM 837 C CA . TYR A 1 101 ? 22.969 7.161 -15.646 1.00 83.69 101 TYR A CA 1
ATOM 838 C C . TYR A 1 101 ? 21.517 7.382 -16.085 1.00 83.69 101 TYR A C 1
ATOM 840 O O . TYR A 1 101 ? 21.278 7.684 -17.253 1.00 83.69 101 TYR A O 1
ATOM 848 N N . GLN A 1 102 ? 20.559 7.299 -15.153 1.00 84.12 102 GLN A N 1
ATOM 849 C CA . GLN A 1 102 ? 19.149 7.634 -15.400 1.00 84.12 102 GLN A CA 1
ATOM 850 C C . GLN A 1 102 ? 19.001 9.099 -15.824 1.00 84.12 102 GLN A C 1
ATOM 852 O O . GLN A 1 102 ? 18.403 9.393 -16.860 1.00 84.12 102 GLN A O 1
ATOM 857 N N . ALA A 1 103 ? 19.622 10.011 -15.072 1.00 80.81 103 ALA A N 1
ATOM 858 C CA . ALA A 1 103 ? 19.644 11.435 -15.387 1.00 80.81 103 ALA A CA 1
ATOM 859 C C . ALA A 1 103 ? 20.342 11.719 -16.726 1.00 80.81 103 ALA A C 1
ATOM 861 O O . ALA A 1 103 ? 19.822 12.476 -17.543 1.00 80.81 103 ALA A O 1
ATOM 862 N N . PHE A 1 104 ? 21.485 11.077 -16.985 1.00 82.69 104 PHE A N 1
ATOM 863 C CA . PHE A 1 104 ? 22.209 11.216 -18.248 1.00 82.69 104 PHE A CA 1
ATOM 864 C C . PHE A 1 104 ? 21.348 10.812 -19.451 1.00 82.69 104 PHE A C 1
ATOM 866 O O . PHE A 1 104 ? 21.292 11.553 -20.429 1.00 82.69 104 PHE A O 1
ATOM 873 N N . GLN A 1 105 ? 20.642 9.680 -19.377 1.00 82.88 105 GLN A N 1
ATOM 874 C CA . GLN A 1 105 ? 19.784 9.205 -20.465 1.00 82.88 105 GLN A CA 1
ATOM 875 C C . GLN A 1 105 ? 18.592 10.142 -20.718 1.00 82.88 105 GLN A C 1
ATOM 877 O O . GLN A 1 105 ? 18.238 10.397 -21.870 1.00 82.88 105 GLN A O 1
ATOM 882 N N . LEU A 1 106 ? 18.000 10.696 -19.655 1.00 78.50 106 LEU A N 1
ATOM 883 C CA . LEU A 1 106 ? 16.940 11.701 -19.766 1.00 78.50 106 LEU A CA 1
ATOM 884 C C . LEU A 1 106 ? 17.441 12.978 -20.447 1.00 78.50 106 LEU A C 1
ATOM 886 O O . LEU A 1 106 ? 16.819 13.436 -21.398 1.00 78.50 106 LEU A O 1
ATOM 890 N N . ILE A 1 107 ? 18.579 13.518 -20.005 1.00 78.81 107 ILE A N 1
ATOM 891 C CA . ILE A 1 107 ? 19.159 14.750 -20.559 1.00 78.81 107 ILE A CA 1
ATOM 892 C C . ILE A 1 107 ? 19.584 14.549 -22.017 1.00 78.81 107 ILE A C 1
ATOM 894 O O . ILE A 1 107 ? 19.358 15.419 -22.854 1.00 78.81 107 ILE A O 1
ATOM 898 N N . ARG A 1 108 ? 20.179 13.395 -22.336 1.00 81.62 108 ARG A N 1
ATOM 899 C CA . ARG A 1 108 ? 20.706 13.086 -23.672 1.00 81.62 108 ARG A CA 1
ATOM 900 C C . ARG A 1 108 ? 19.637 13.100 -24.764 1.00 81.62 108 ARG A C 1
ATOM 902 O O . ARG A 1 108 ? 19.953 13.465 -25.892 1.00 81.62 108 ARG A O 1
ATOM 909 N N . TYR A 1 109 ? 18.415 12.680 -24.442 1.00 80.38 109 TYR A N 1
ATOM 910 C CA . TYR A 1 109 ? 17.308 12.589 -25.399 1.00 80.38 109 TYR A CA 1
ATOM 911 C C . TYR A 1 109 ? 16.158 13.544 -25.086 1.00 80.38 109 TYR A C 1
ATOM 913 O O . TYR A 1 109 ? 15.099 13.414 -25.691 1.00 80.38 109 TYR A O 1
ATOM 921 N N . LEU A 1 110 ? 16.348 14.496 -24.169 1.00 73.00 110 LEU A N 1
ATOM 922 C CA . LEU A 1 110 ? 15.367 15.543 -23.909 1.00 73.00 110 LEU A CA 1
ATOM 923 C C . LEU A 1 110 ? 15.119 16.321 -25.218 1.00 73.00 110 LEU A C 1
ATOM 925 O O . LEU A 1 110 ? 16.100 16.731 -25.849 1.00 73.00 110 LEU A O 1
ATOM 929 N N . PRO A 1 111 ? 13.863 16.536 -25.654 1.00 70.12 111 PRO A N 1
ATOM 930 C CA . PRO A 1 111 ? 13.604 17.327 -26.849 1.00 70.12 111 PRO A CA 1
ATOM 931 C C . PRO A 1 111 ? 14.156 18.741 -26.663 1.00 70.12 111 PRO A C 1
ATOM 933 O O . PRO A 1 111 ? 14.132 19.281 -25.556 1.00 70.12 111 PRO A O 1
ATOM 936 N N . THR A 1 112 ? 14.632 19.357 -27.741 1.00 66.69 112 THR A N 1
ATOM 937 C CA . THR A 1 112 ? 15.247 20.694 -27.709 1.00 66.69 112 THR A CA 1
ATOM 938 C C . THR A 1 112 ? 14.308 21.754 -27.122 1.00 66.69 112 THR A C 1
ATOM 940 O O . THR A 1 112 ? 14.763 22.671 -26.448 1.00 66.69 112 THR A O 1
ATOM 943 N N . ASP A 1 113 ? 12.994 21.578 -27.280 1.00 63.06 113 ASP A N 1
ATOM 944 C CA . ASP A 1 113 ? 11.958 22.454 -26.718 1.00 63.06 113 ASP A CA 1
ATOM 945 C C . ASP A 1 113 ? 11.941 22.449 -25.175 1.00 63.06 113 ASP A C 1
ATOM 947 O O . ASP A 1 113 ? 11.539 23.427 -24.551 1.00 63.06 113 ASP A O 1
ATOM 951 N N . TYR A 1 114 ? 12.435 21.375 -24.549 1.00 61.50 114 TYR A N 1
ATOM 952 C CA . TYR A 1 114 ? 12.617 21.249 -23.098 1.00 61.50 114 TYR A CA 1
ATOM 953 C C . TYR A 1 114 ? 14.014 21.676 -22.625 1.00 61.50 114 TYR A C 1
ATOM 955 O O . TYR A 1 114 ? 14.249 21.768 -21.421 1.00 61.50 114 TYR A O 1
ATOM 963 N N . GLN A 1 115 ? 14.943 21.955 -23.547 1.00 59.53 115 GLN A N 1
ATOM 964 C CA . GLN A 1 115 ? 16.184 22.670 -23.226 1.00 59.53 115 GLN A CA 1
ATOM 965 C C . GLN A 1 115 ? 15.937 24.179 -23.058 1.00 59.53 115 GLN A C 1
ATOM 967 O O . GLN A 1 115 ? 16.828 24.892 -22.596 1.00 59.53 115 GLN A O 1
ATOM 972 N N . ASP A 1 116 ? 14.734 24.668 -23.390 1.00 65.12 116 ASP A N 1
ATOM 973 C CA . ASP A 1 116 ? 14.292 26.014 -23.038 1.00 65.12 116 ASP A CA 1
ATOM 974 C C . ASP A 1 116 ? 14.055 26.100 -21.521 1.00 65.12 116 ASP A C 1
ATOM 976 O O . ASP A 1 116 ? 13.034 25.665 -20.976 1.00 65.12 116 ASP A O 1
ATOM 980 N N . GLU A 1 117 ? 15.029 26.695 -20.832 1.00 62.22 117 GLU A N 1
ATOM 981 C CA . GLU A 1 117 ? 15.044 26.939 -19.387 1.00 62.22 117 GLU A CA 1
ATOM 982 C C . GLU A 1 117 ? 13.742 27.594 -18.884 1.00 62.22 117 GLU A C 1
ATOM 984 O O . GLU A 1 117 ? 13.294 27.350 -17.759 1.00 62.22 117 GLU A O 1
ATOM 989 N N . LYS A 1 118 ? 13.072 28.380 -19.737 1.00 61.94 118 LYS A N 1
ATOM 990 C CA . LYS A 1 118 ? 11.824 29.071 -19.408 1.00 61.94 118 LYS A CA 1
ATOM 991 C C . LYS A 1 118 ? 10.614 28.134 -19.376 1.00 61.94 118 LYS A C 1
ATOM 993 O O . LYS A 1 118 ? 9.721 28.342 -18.547 1.00 61.94 118 LYS A O 1
ATOM 998 N N . LEU A 1 119 ? 10.573 27.116 -20.241 1.00 63.72 119 LEU A N 1
ATOM 999 C CA . LEU A 1 119 ? 9.517 26.097 -20.235 1.00 63.72 119 LEU A CA 1
ATOM 1000 C C . LEU A 1 119 ? 9.660 25.195 -19.004 1.00 63.72 119 LEU A C 1
ATOM 1002 O O . LEU A 1 119 ? 8.689 25.009 -18.268 1.00 63.72 119 LEU A O 1
ATOM 1006 N N . PHE A 1 120 ? 10.888 24.754 -18.711 1.00 68.25 120 PHE A N 1
ATOM 1007 C CA . PHE A 1 120 ? 11.200 23.958 -17.521 1.00 68.25 120 PHE A CA 1
ATOM 1008 C C . PHE A 1 120 ? 10.821 24.682 -16.221 1.00 68.25 120 PHE A C 1
ATOM 1010 O O . PHE A 1 120 ? 10.197 24.100 -15.331 1.00 68.25 120 PHE A O 1
ATOM 1017 N N . LEU A 1 121 ? 11.130 25.980 -16.115 1.00 70.81 121 LEU A N 1
ATOM 1018 C CA . LEU A 1 121 ? 10.784 26.771 -14.935 1.00 70.81 121 LEU A CA 1
ATOM 1019 C C . LEU A 1 121 ? 9.265 26.877 -14.738 1.00 70.81 121 LEU A C 1
ATOM 1021 O O . LEU A 1 121 ? 8.780 26.767 -13.610 1.00 70.81 121 LEU A O 1
ATOM 1025 N N . LYS A 1 122 ? 8.502 27.056 -15.823 1.00 78.56 122 LYS A N 1
ATOM 1026 C CA . LYS A 1 122 ? 7.036 27.096 -15.768 1.00 78.56 122 LYS A CA 1
ATOM 1027 C C . LYS A 1 122 ? 6.465 25.764 -15.277 1.00 78.56 122 LYS A C 1
ATOM 1029 O O . LYS A 1 122 ? 5.658 25.763 -14.349 1.00 78.56 122 LYS A O 1
ATOM 1034 N N . GLU A 1 123 ? 6.899 24.646 -15.853 1.00 75.56 123 GLU A N 1
ATOM 1035 C CA . GLU A 1 123 ? 6.438 23.309 -15.457 1.00 75.56 123 GLU A CA 1
ATOM 1036 C C . GLU A 1 123 ? 6.812 22.975 -14.008 1.00 75.56 123 GLU A C 1
ATOM 1038 O O . GLU A 1 123 ? 5.981 22.454 -13.259 1.00 75.56 123 GLU A O 1
ATOM 1043 N N . TYR A 1 124 ? 8.023 23.341 -13.577 1.00 76.00 124 TYR A N 1
ATOM 1044 C CA . TYR A 1 124 ? 8.464 23.188 -12.193 1.00 76.00 124 TYR A CA 1
ATOM 1045 C C . TYR A 1 124 ? 7.585 23.987 -11.224 1.00 76.00 124 TYR A C 1
ATOM 1047 O O . TYR A 1 124 ? 7.126 23.447 -10.216 1.00 76.00 124 TYR A O 1
ATOM 1055 N N . ILE A 1 125 ? 7.297 25.256 -11.534 1.00 79.25 125 ILE A N 1
ATOM 1056 C CA . ILE A 1 125 ? 6.408 26.093 -10.718 1.00 79.25 125 ILE A CA 1
ATOM 1057 C C . ILE A 1 125 ? 5.009 25.474 -10.656 1.00 79.25 125 ILE A C 1
ATOM 1059 O O . ILE A 1 125 ? 4.447 25.336 -9.568 1.00 79.25 125 ILE A O 1
ATOM 1063 N N . GLU A 1 126 ? 4.449 25.050 -11.790 1.00 86.06 126 GLU A N 1
ATOM 1064 C CA . GLU A 1 126 ? 3.140 24.395 -11.820 1.00 86.06 126 GLU A CA 1
ATOM 1065 C C . GLU A 1 126 ? 3.122 23.098 -10.999 1.00 86.06 126 GLU A C 1
ATOM 1067 O O . GLU A 1 126 ? 2.151 22.828 -10.286 1.00 86.06 126 GLU A O 1
AT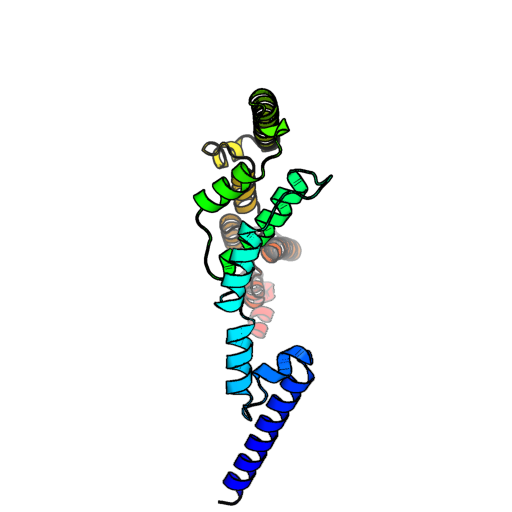OM 1072 N N . PHE A 1 127 ? 4.190 22.300 -11.054 1.00 84.38 127 PHE A N 1
ATOM 1073 C CA . PHE A 1 127 ? 4.342 21.109 -10.224 1.00 84.38 127 PHE A CA 1
ATOM 1074 C C . PHE A 1 127 ? 4.352 21.457 -8.731 1.00 84.38 127 PHE A C 1
ATOM 1076 O O . PHE A 1 127 ? 3.583 20.865 -7.972 1.00 84.38 127 PHE A O 1
ATOM 1083 N N . GLN A 1 128 ? 5.144 22.448 -8.307 1.00 85.00 128 GLN A N 1
ATOM 1084 C CA . GLN A 1 128 ? 5.174 22.888 -6.907 1.00 85.00 128 GLN A CA 1
ATOM 1085 C C . GLN A 1 128 ? 3.805 23.400 -6.445 1.00 85.00 128 GLN A C 1
ATOM 1087 O O . GLN A 1 128 ? 3.355 23.065 -5.349 1.00 85.00 128 GLN A O 1
ATOM 1092 N N . VAL A 1 129 ? 3.087 24.137 -7.299 1.00 88.88 129 VAL A N 1
ATOM 1093 C CA . VAL A 1 129 ? 1.716 24.585 -7.018 1.00 88.88 129 VAL A CA 1
ATOM 1094 C C . VAL A 1 129 ? 0.778 23.394 -6.815 1.00 88.88 129 VAL A C 1
ATOM 1096 O O . VAL A 1 129 ? 0.036 23.368 -5.831 1.00 88.88 129 VAL A O 1
ATOM 1099 N N . ARG A 1 130 ? 0.814 22.383 -7.696 1.00 89.31 130 ARG A N 1
ATOM 1100 C CA . ARG A 1 130 ? -0.007 21.166 -7.548 1.00 89.31 130 ARG A CA 1
ATOM 1101 C C . ARG A 1 130 ? 0.351 20.401 -6.270 1.00 89.31 130 ARG A C 1
ATOM 1103 O O . ARG A 1 130 ? -0.561 19.996 -5.547 1.00 89.31 130 ARG A O 1
ATOM 1110 N N . LYS A 1 131 ? 1.644 20.264 -5.955 1.00 86.12 131 LYS A N 1
ATOM 1111 C CA . LYS A 1 131 ? 2.136 19.598 -4.737 1.00 86.12 131 LYS A CA 1
ATOM 1112 C C . LYS A 1 131 ? 1.623 20.294 -3.474 1.00 86.12 131 LYS A C 1
ATOM 1114 O O . LYS A 1 131 ? 1.025 19.652 -2.610 1.00 86.12 131 LYS A O 1
ATOM 1119 N N . ASN A 1 132 ? 1.784 21.614 -3.403 1.00 88.62 132 ASN A N 1
ATOM 1120 C CA . ASN A 1 132 ? 1.347 22.418 -2.262 1.00 88.62 132 ASN A CA 1
ATOM 1121 C C . ASN A 1 132 ? -0.177 22.407 -2.119 1.00 88.62 132 ASN A C 1
ATOM 1123 O O . ASN A 1 132 ? -0.694 22.293 -1.010 1.00 88.62 132 ASN A O 1
ATOM 1127 N N . LYS A 1 133 ? -0.912 22.455 -3.236 1.00 93.06 133 LYS A N 1
ATOM 1128 C CA . LYS A 1 133 ? -2.375 22.360 -3.234 1.00 93.06 133 LYS A CA 1
ATOM 1129 C C . LYS A 1 133 ? -2.860 21.012 -2.699 1.00 93.06 133 LYS A C 1
ATOM 1131 O O . LYS A 1 133 ? -3.828 20.982 -1.941 1.00 93.06 133 LYS A O 1
ATOM 1136 N N . ALA A 1 134 ? -2.199 19.913 -3.065 1.00 92.38 134 ALA A N 1
ATOM 1137 C CA . ALA A 1 134 ? -2.522 18.584 -2.553 1.00 92.38 134 ALA A CA 1
ATOM 1138 C C . ALA A 1 134 ? -2.303 18.499 -1.034 1.00 92.38 134 ALA A C 1
ATOM 1140 O O . ALA A 1 134 ? -3.218 18.106 -0.312 1.00 92.38 134 ALA A O 1
ATOM 1141 N N . TYR A 1 135 ? -1.145 18.949 -0.537 1.00 89.94 135 TYR A N 1
ATOM 1142 C CA . TYR A 1 135 ? -0.872 18.999 0.903 1.00 89.94 135 TYR A CA 1
ATOM 1143 C C . TYR A 1 135 ? -1.884 19.876 1.654 1.00 89.94 135 TYR A C 1
ATOM 1145 O O . TYR A 1 135 ? -2.490 19.426 2.624 1.00 89.94 135 TYR A O 1
ATOM 1153 N N . ALA A 1 136 ? -2.136 21.096 1.166 1.00 91.12 136 ALA A N 1
ATOM 1154 C CA . ALA A 1 136 ? -3.093 22.017 1.775 1.00 91.12 136 ALA A CA 1
ATOM 1155 C C . ALA A 1 136 ? -4.508 21.422 1.827 1.00 91.12 136 ALA A C 1
ATOM 1157 O O . ALA A 1 136 ? -5.201 21.558 2.832 1.00 91.12 136 ALA A O 1
ATOM 1158 N N . THR A 1 137 ? -4.924 20.716 0.773 1.00 93.88 137 THR A N 1
ATOM 1159 C CA . THR A 1 137 ? -6.226 20.037 0.730 1.00 93.88 137 THR A CA 1
ATOM 1160 C C . THR A 1 137 ? -6.315 18.956 1.804 1.00 93.88 137 THR A C 1
ATOM 1162 O O . THR A 1 137 ? -7.311 18.902 2.522 1.00 93.88 137 THR A O 1
ATOM 1165 N N . ILE A 1 138 ? -5.271 18.137 1.973 1.00 91.81 138 ILE A N 1
ATOM 1166 C CA . ILE A 1 138 ? -5.217 17.121 3.034 1.00 91.81 138 ILE A CA 1
ATOM 1167 C C . ILE A 1 138 ? -5.260 17.787 4.416 1.00 91.81 138 ILE A C 1
ATOM 1169 O O . ILE A 1 138 ? -6.106 17.437 5.234 1.00 91.81 138 ILE A O 1
ATOM 1173 N N . TYR A 1 139 ? -4.407 18.786 4.659 1.00 90.94 139 TYR A N 1
ATOM 1174 C CA . TYR A 1 139 ? -4.312 19.497 5.938 1.00 90.94 139 TYR A CA 1
ATOM 1175 C C . TYR A 1 139 ? -5.634 20.165 6.358 1.00 90.94 139 TYR A C 1
ATOM 1177 O O . TYR A 1 139 ? -5.991 20.180 7.538 1.00 90.94 139 TYR A O 1
ATOM 1185 N N . LEU A 1 140 ? -6.374 20.719 5.393 1.00 92.56 140 LEU A N 1
ATOM 1186 C CA . LEU A 1 140 ? -7.675 21.344 5.634 1.00 92.56 140 LEU A CA 1
ATOM 1187 C C . LEU A 1 140 ? -8.806 20.326 5.812 1.00 92.56 140 LEU A C 1
ATOM 1189 O O . LEU A 1 140 ? -9.777 20.642 6.493 1.00 92.56 140 LEU A O 1
ATOM 1193 N N . SER A 1 141 ? -8.680 19.134 5.226 1.00 92.75 141 SER A N 1
ATOM 1194 C CA . SER A 1 141 ? -9.707 18.085 5.292 1.00 92.75 141 SER A CA 1
ATOM 1195 C C . SER A 1 141 ? -9.660 17.271 6.587 1.00 92.75 141 SER A C 1
ATOM 1197 O O . SER A 1 141 ? -10.651 16.633 6.929 1.00 92.75 141 SER A O 1
ATOM 1199 N N . ILE A 1 142 ? -8.530 17.263 7.301 1.00 91.31 142 ILE A N 1
ATOM 1200 C CA . ILE A 1 142 ? -8.395 16.567 8.587 1.00 91.31 142 ILE A CA 1
ATOM 1201 C C . ILE A 1 142 ? -8.780 17.469 9.767 1.00 91.31 142 ILE A C 1
ATOM 1203 O O . ILE A 1 142 ? -8.529 18.682 9.761 1.00 91.31 142 ILE A O 1
ATOM 1207 N N . GLU A 1 143 ? -9.355 16.858 10.806 1.00 91.31 143 GLU A N 1
ATOM 1208 C CA . GLU A 1 143 ? -9.656 17.543 12.069 1.00 91.31 143 GLU A CA 1
ATOM 1209 C C . GLU A 1 143 ? -8.371 18.079 12.717 1.00 91.31 143 GLU A C 1
ATOM 1211 O O . GLU A 1 143 ? -7.263 17.582 12.473 1.00 91.31 143 GLU A O 1
ATOM 1216 N N . LYS A 1 144 ? -8.500 19.139 13.519 1.00 91.25 144 LYS A N 1
ATOM 1217 C CA . LYS A 1 144 ? -7.345 19.900 14.023 1.00 91.25 144 LYS A CA 1
ATOM 1218 C C . LYS A 1 144 ? -6.435 19.050 14.906 1.00 91.25 144 LYS A C 1
ATOM 1220 O O . LYS A 1 144 ? -5.220 19.218 14.872 1.00 91.25 144 LYS A O 1
ATOM 1225 N N . GLU A 1 145 ? -7.029 18.127 15.639 1.00 89.75 145 GLU A N 1
ATOM 1226 C CA . GLU A 1 145 ? -6.425 17.216 16.601 1.00 89.75 145 GLU A CA 1
ATOM 1227 C C . GLU A 1 145 ? -5.445 16.253 15.917 1.00 89.75 145 GLU A C 1
ATOM 1229 O O . GLU A 1 145 ? -4.418 15.899 16.490 1.00 89.75 145 GLU A O 1
ATOM 1234 N N . TYR A 1 146 ? -5.705 15.892 14.657 1.00 87.88 146 TYR A N 1
ATOM 1235 C CA . TYR A 1 146 ? -4.868 14.970 13.887 1.00 87.88 146 TYR A CA 1
ATOM 1236 C C . TYR A 1 146 ? -3.785 15.665 13.060 1.00 87.88 146 TYR A C 1
ATOM 1238 O O . TYR A 1 146 ? -2.932 14.995 12.480 1.00 87.88 146 TYR A O 1
ATOM 1246 N N . ARG A 1 147 ? -3.760 17.003 13.017 1.00 91.44 147 ARG A N 1
ATOM 1247 C CA . ARG A 1 147 ? -2.736 17.759 12.269 1.00 91.44 147 ARG A CA 1
ATOM 1248 C C . ARG A 1 147 ? -1.334 17.561 12.828 1.00 91.44 147 ARG A C 1
ATOM 1250 O O . ARG A 1 147 ? -0.374 17.621 12.066 1.00 91.44 147 ARG A O 1
ATOM 1257 N N . ILE A 1 148 ? -1.221 17.263 14.122 1.00 91.62 148 ILE A N 1
ATOM 1258 C CA . ILE A 1 148 ? 0.053 16.917 14.762 1.00 91.62 148 ILE A CA 1
ATOM 1259 C C . ILE A 1 148 ? 0.700 15.669 14.142 1.00 91.62 148 ILE A C 1
ATOM 1261 O O . ILE A 1 148 ? 1.916 15.547 14.141 1.00 91.62 148 ILE A O 1
ATOM 1265 N N . LEU A 1 149 ? -0.092 14.767 13.548 1.00 88.31 149 LEU A N 1
ATOM 1266 C CA . LEU A 1 149 ? 0.432 13.568 12.888 1.00 88.31 149 LEU A CA 1
ATOM 1267 C C . LEU A 1 149 ? 1.223 13.894 11.615 1.00 88.31 149 LEU A C 1
ATOM 1269 O O . LEU A 1 149 ? 1.991 13.058 11.148 1.00 88.31 149 LEU A O 1
ATOM 1273 N N . ILE A 1 150 ? 1.008 15.073 11.025 1.00 91.81 150 ILE A N 1
ATOM 1274 C CA . ILE A 1 150 ? 1.568 15.451 9.722 1.00 91.81 150 ILE A CA 1
ATOM 1275 C C . ILE A 1 150 ? 2.362 16.762 9.761 1.00 91.81 150 ILE A C 1
ATOM 1277 O O . ILE A 1 150 ? 2.749 17.264 8.709 1.00 91.81 150 ILE A O 1
ATOM 1281 N N . SER A 1 151 ? 2.602 17.328 10.948 1.00 87.25 151 SER A N 1
ATOM 1282 C CA . SER A 1 151 ? 3.250 18.638 11.109 1.00 87.25 151 SER A CA 1
ATOM 1283 C C . SER A 1 151 ? 4.728 18.656 10.724 1.00 87.25 151 SER A C 1
ATOM 1285 O O . SER A 1 151 ? 5.270 19.724 10.473 1.00 87.25 151 SER A O 1
ATOM 1287 N N . GLU A 1 152 ? 5.378 17.494 10.689 1.00 87.69 152 GLU A N 1
ATOM 1288 C CA . GLU A 1 152 ? 6.800 17.349 10.345 1.00 87.69 152 GLU A CA 1
ATOM 1289 C C . GLU A 1 152 ? 7.028 17.013 8.860 1.00 87.69 152 GLU A C 1
ATOM 1291 O O . GLU A 1 152 ? 8.157 16.753 8.448 1.00 87.69 152 GLU A O 1
ATOM 1296 N N . VAL A 1 153 ? 5.963 16.966 8.049 1.00 88.62 153 VAL A N 1
ATOM 1297 C CA . VAL A 1 153 ? 6.016 16.467 6.669 1.00 88.62 153 VAL A CA 1
ATOM 1298 C C . VAL A 1 153 ? 5.422 17.479 5.699 1.00 88.62 153 VAL A C 1
ATOM 1300 O O . VAL A 1 153 ? 4.258 17.842 5.826 1.00 88.62 153 VAL A O 1
ATOM 1303 N N . ASP A 1 154 ? 6.195 17.824 4.665 1.00 81.25 154 ASP A N 1
ATOM 1304 C CA . ASP A 1 154 ? 5.805 18.755 3.589 1.00 81.25 154 ASP A CA 1
ATOM 1305 C C . ASP A 1 154 ? 5.507 18.048 2.248 1.00 81.25 154 ASP A C 1
ATOM 1307 O O . ASP A 1 154 ? 5.335 18.680 1.197 1.00 81.25 154 ASP A O 1
ATOM 1311 N N . ASP A 1 155 ? 5.486 16.713 2.243 1.00 86.62 155 ASP A N 1
ATOM 1312 C CA . ASP A 1 155 ? 5.159 15.906 1.070 1.00 86.62 155 ASP A CA 1
ATOM 1313 C C . ASP A 1 155 ? 3.791 15.232 1.194 1.00 86.62 155 ASP A C 1
ATOM 1315 O O . ASP A 1 155 ? 3.585 14.351 2.024 1.00 86.62 155 ASP A O 1
ATOM 1319 N N . SER A 1 156 ? 2.884 15.576 0.277 1.00 86.12 156 SER A N 1
ATOM 1320 C CA . SER A 1 156 ? 1.518 15.037 0.236 1.00 86.12 156 SER A CA 1
ATOM 1321 C C . SER A 1 156 ? 1.446 13.502 0.187 1.00 86.12 156 SER A C 1
ATOM 1323 O O . SER A 1 156 ? 0.532 12.917 0.772 1.00 86.12 156 SER A O 1
ATOM 1325 N N . THR A 1 157 ? 2.413 12.827 -0.449 1.00 87.94 157 THR A N 1
ATOM 1326 C CA . THR A 1 157 ? 2.426 11.357 -0.536 1.00 87.94 157 THR A CA 1
ATOM 1327 C C . THR A 1 157 ? 2.791 10.738 0.809 1.00 87.94 157 THR A C 1
ATOM 1329 O O . THR A 1 157 ? 2.146 9.787 1.259 1.00 87.94 157 THR A O 1
ATOM 1332 N N . GLN A 1 158 ? 3.814 11.274 1.474 1.00 88.62 158 GLN A N 1
ATOM 1333 C CA . GLN A 1 158 ? 4.201 10.859 2.820 1.00 88.62 158 GLN A CA 1
ATOM 1334 C C . GLN A 1 158 ? 3.107 11.178 3.846 1.00 88.62 158 GLN A C 1
ATOM 1336 O O . GLN A 1 158 ? 2.744 10.299 4.629 1.00 88.62 158 GLN A O 1
ATOM 1341 N N . THR A 1 159 ? 2.514 12.374 3.783 1.00 91.00 159 THR A N 1
ATOM 1342 C CA . THR A 1 159 ? 1.355 12.776 4.593 1.00 91.00 159 THR A CA 1
ATOM 1343 C C . THR A 1 159 ? 0.230 11.746 4.481 1.00 91.00 159 THR A C 1
ATOM 1345 O O . THR A 1 159 ? -0.257 11.245 5.495 1.00 91.00 159 THR A O 1
ATOM 1348 N N . TRP A 1 160 ? -0.145 11.360 3.255 1.00 90.38 160 TRP A N 1
ATOM 1349 C CA . TRP A 1 160 ? -1.189 10.360 3.032 1.00 90.38 160 TRP A CA 1
ATOM 1350 C C . TRP A 1 160 ? -0.840 8.995 3.634 1.00 90.38 160 TRP A C 1
ATOM 1352 O O . TRP A 1 160 ? -1.690 8.366 4.259 1.00 90.38 160 TRP A O 1
ATOM 1362 N N . LYS A 1 161 ? 0.412 8.540 3.507 1.00 89.69 161 LYS A N 1
ATOM 1363 C CA . LYS A 1 161 ? 0.861 7.267 4.098 1.00 89.69 161 LYS A CA 1
ATOM 1364 C C . LYS A 1 161 ? 0.779 7.266 5.626 1.00 89.69 161 LYS A C 1
ATOM 1366 O O . LYS A 1 161 ? 0.387 6.250 6.199 1.00 89.69 161 LYS A O 1
ATOM 1371 N N . ILE A 1 162 ? 1.128 8.373 6.284 1.00 89.44 162 ILE A N 1
ATOM 1372 C CA . ILE A 1 162 ? 1.032 8.494 7.747 1.00 89.44 162 ILE A CA 1
ATOM 1373 C C . ILE A 1 162 ? -0.428 8.432 8.189 1.00 89.44 162 ILE A C 1
ATOM 1375 O O . ILE A 1 162 ? -0.772 7.624 9.052 1.00 89.44 162 ILE A O 1
ATOM 1379 N N . LEU A 1 163 ? -1.295 9.222 7.548 1.00 88.38 163 LEU A N 1
ATOM 1380 C CA . LEU A 1 163 ? -2.730 9.209 7.829 1.00 88.38 163 LEU A CA 1
ATOM 1381 C C . LEU A 1 163 ? -3.317 7.816 7.598 1.00 88.38 163 LEU A C 1
ATOM 1383 O O . LEU A 1 163 ? -4.013 7.284 8.457 1.00 88.38 163 LEU A O 1
ATOM 1387 N N . GLN A 1 164 ? -2.969 7.176 6.484 1.00 87.44 164 GLN A N 1
ATOM 1388 C CA . GLN A 1 164 ? -3.402 5.820 6.187 1.00 87.44 164 GLN A CA 1
ATOM 1389 C C . GLN A 1 164 ? -2.947 4.834 7.273 1.00 87.44 164 GLN A C 1
ATOM 1391 O O . GLN A 1 164 ? -3.751 4.043 7.751 1.00 87.44 164 GLN A O 1
ATOM 1396 N N . LYS A 1 165 ? -1.688 4.891 7.713 1.00 85.25 165 LYS A N 1
ATOM 1397 C CA . LYS A 1 165 ? -1.183 4.026 8.788 1.00 85.25 165 LYS A CA 1
ATOM 1398 C C . LYS A 1 165 ? -1.920 4.249 10.112 1.00 85.25 165 LYS A C 1
ATOM 1400 O O . LYS A 1 165 ? -2.104 3.294 10.857 1.00 85.25 165 LYS A O 1
ATOM 1405 N N . HIS A 1 166 ? -2.322 5.483 10.407 1.00 84.25 166 HIS A N 1
ATOM 1406 C CA . HIS A 1 166 ? -3.021 5.823 11.643 1.00 84.25 166 HIS A CA 1
ATOM 1407 C C . HIS A 1 166 ? -4.495 5.384 11.623 1.00 84.25 166 HIS A C 1
ATOM 1409 O O . HIS A 1 166 ? -4.969 4.746 12.561 1.00 84.25 166 HIS A O 1
ATOM 1415 N N . PHE A 1 167 ? -5.208 5.690 10.536 1.00 83.31 167 PHE A N 1
ATOM 1416 C CA . PHE A 1 167 ? -6.659 5.501 10.425 1.00 83.31 167 PHE A CA 1
ATOM 1417 C C . PHE A 1 167 ? -7.092 4.168 9.829 1.00 83.31 167 PHE A C 1
ATOM 1419 O O . PHE A 1 167 ? -8.289 3.876 9.806 1.00 83.31 167 PHE A O 1
ATOM 1426 N N . ARG A 1 168 ? -6.163 3.352 9.324 1.00 83.25 168 ARG A N 1
ATOM 1427 C CA . ARG A 1 168 ? -6.541 2.037 8.823 1.00 83.25 168 ARG A CA 1
ATOM 1428 C C . ARG A 1 168 ? -7.193 1.189 9.928 1.00 83.25 168 ARG A C 1
ATOM 1430 O O . ARG A 1 168 ? -6.746 1.234 11.075 1.00 83.25 168 ARG A O 1
ATOM 1437 N N . PRO A 1 169 ? -8.195 0.364 9.577 1.00 75.19 169 PRO A N 1
ATOM 1438 C CA . PRO A 1 169 ? -8.808 -0.579 10.509 1.00 75.19 169 PRO A CA 1
ATOM 1439 C C . PRO A 1 169 ? -7.802 -1.547 11.155 1.00 75.19 169 PRO A C 1
ATOM 1441 O O . PRO A 1 169 ? -7.978 -1.926 12.308 1.00 75.19 169 PRO A O 1
ATOM 1444 N N . ASP A 1 170 ? -6.729 -1.896 10.437 1.00 79.81 170 ASP A N 1
ATOM 1445 C CA . ASP A 1 170 ? -5.639 -2.775 10.881 1.00 79.81 170 ASP A CA 1
ATOM 1446 C C . ASP A 1 170 ? -4.492 -2.038 11.597 1.00 79.81 170 ASP A C 1
ATOM 1448 O O . ASP A 1 170 ? -3.449 -2.637 11.882 1.00 79.81 170 ASP A O 1
ATOM 1452 N N . SER A 1 171 ? -4.649 -0.743 11.904 1.00 84.44 171 SER A N 1
ATOM 1453 C CA . SER A 1 171 ? -3.605 0.001 12.602 1.00 84.44 171 SER A CA 1
ATOM 1454 C C . SER A 1 171 ? -3.351 -0.605 13.983 1.00 84.44 171 SER A C 1
ATOM 1456 O O . SER A 1 171 ? -4.274 -0.928 14.731 1.00 84.44 171 SER A O 1
ATOM 1458 N N . CYS A 1 172 ? -2.072 -0.750 14.347 1.00 84.38 172 CYS A N 1
ATOM 1459 C CA . CYS A 1 172 ? -1.678 -1.376 15.614 1.00 84.38 172 CYS A CA 1
ATOM 1460 C C . CYS A 1 172 ? -2.344 -0.688 16.819 1.00 84.38 172 CYS A C 1
ATOM 1462 O O . CYS A 1 172 ? -2.838 -1.361 17.716 1.00 84.38 172 CYS A O 1
ATOM 1464 N N . ALA A 1 173 ? -2.434 0.647 16.797 1.00 84.25 173 ALA A N 1
ATOM 1465 C CA . ALA A 1 173 ? -3.096 1.422 17.842 1.00 84.25 173 ALA A CA 1
ATOM 1466 C C . ALA A 1 173 ? -4.592 1.084 17.968 1.00 84.25 173 ALA A C 1
ATOM 1468 O O . ALA A 1 173 ? -5.067 0.846 19.078 1.00 84.25 173 ALA A O 1
ATOM 1469 N N . ARG A 1 174 ? -5.325 1.001 16.847 1.00 87.69 174 ARG A N 1
ATOM 1470 C CA . ARG A 1 174 ? -6.749 0.638 16.852 1.00 87.69 174 ARG A CA 1
ATOM 1471 C C . ARG A 1 174 ? -6.959 -0.802 17.308 1.00 87.69 174 ARG A C 1
ATOM 1473 O O . ARG A 1 174 ? -7.834 -1.048 18.130 1.00 87.69 174 ARG A O 1
ATOM 1480 N N . VAL A 1 175 ? -6.150 -1.736 16.810 1.00 90.44 175 VAL A N 1
ATOM 1481 C CA . VAL A 1 175 ? -6.225 -3.150 17.202 1.00 90.44 175 VAL A CA 1
ATOM 1482 C C . VAL A 1 175 ? -5.961 -3.310 18.700 1.00 90.44 175 VAL A C 1
ATOM 1484 O O . VAL A 1 175 ? -6.702 -4.031 19.361 1.00 90.44 175 VAL A O 1
ATOM 1487 N N . ILE A 1 176 ? -4.960 -2.618 19.258 1.00 90.44 176 ILE A N 1
ATOM 1488 C CA . ILE A 1 176 ? -4.679 -2.631 20.703 1.00 90.44 176 ILE A CA 1
ATOM 1489 C C . ILE A 1 176 ? -5.868 -2.076 21.490 1.00 90.44 176 ILE A C 1
ATOM 1491 O O . ILE A 1 176 ? -6.322 -2.734 22.421 1.00 90.44 176 ILE A O 1
ATOM 1495 N N . TYR A 1 177 ? -6.398 -0.915 21.095 1.00 91.56 177 TYR A N 1
ATOM 1496 C CA . TYR A 1 177 ? -7.554 -0.300 21.751 1.00 91.56 177 TYR A CA 1
ATOM 1497 C C . TYR A 1 177 ? -8.782 -1.220 21.749 1.00 91.56 177 TYR A C 1
ATOM 1499 O O . TYR A 1 177 ? -9.354 -1.476 22.802 1.00 91.56 177 TYR A O 1
ATOM 1507 N N . LEU A 1 178 ? -9.154 -1.777 20.593 1.00 94.06 178 LEU A N 1
ATOM 1508 C CA . LEU A 1 178 ? -10.311 -2.671 20.483 1.00 94.06 178 LEU A CA 1
ATOM 1509 C C . LEU A 1 178 ? -10.090 -4.007 21.204 1.00 94.06 178 LEU A C 1
ATOM 1511 O O . LEU A 1 178 ? -11.040 -4.595 21.709 1.00 94.06 178 LEU A O 1
ATOM 1515 N N . THR A 1 179 ? -8.847 -4.495 21.270 1.00 94.06 179 THR A N 1
ATOM 1516 C CA . THR A 1 179 ? -8.511 -5.700 22.045 1.00 94.06 179 THR A CA 1
ATOM 1517 C C . THR A 1 179 ? -8.669 -5.440 23.543 1.00 94.06 179 THR A C 1
ATOM 1519 O O . THR A 1 179 ? -9.226 -6.275 24.256 1.00 94.06 179 THR A O 1
ATOM 1522 N N . ASP A 1 180 ? -8.215 -4.281 24.025 1.00 95.12 180 ASP A N 1
ATOM 1523 C CA . ASP A 1 180 ? -8.418 -3.854 25.411 1.00 95.12 180 ASP A CA 1
ATOM 1524 C C . ASP A 1 180 ? -9.910 -3.668 25.727 1.00 95.12 180 ASP A C 1
ATOM 1526 O O . ASP A 1 180 ? -10.404 -4.192 26.727 1.00 95.12 180 ASP A O 1
ATOM 1530 N N . GLU A 1 181 ? -10.655 -3.018 24.828 1.00 95.12 181 GLU A N 1
ATOM 1531 C CA . GLU A 1 181 ? -12.103 -2.841 24.940 1.00 95.12 181 GLU A CA 1
ATOM 1532 C C . GLU A 1 181 ? -12.832 -4.192 24.971 1.00 95.12 181 GLU A C 1
ATOM 1534 O O . GLU A 1 181 ? -13.708 -4.401 25.810 1.00 95.12 181 GLU A O 1
ATOM 1539 N N . PHE A 1 182 ? -12.432 -5.140 24.117 1.00 95.44 182 PHE A N 1
ATOM 1540 C CA . PHE A 1 182 ? -12.977 -6.495 24.078 1.00 95.44 182 PHE A CA 1
ATOM 1541 C C . PHE A 1 182 ? -12.822 -7.203 25.428 1.00 95.44 182 PHE A C 1
ATOM 1543 O O . PHE A 1 182 ? -13.813 -7.677 25.985 1.00 95.44 182 PHE A O 1
ATOM 1550 N N . PHE A 1 183 ? -11.606 -7.239 25.986 1.00 94.06 183 PHE A N 1
ATOM 1551 C CA . PHE A 1 183 ? -11.349 -7.922 27.259 1.00 94.06 183 PHE A CA 1
ATOM 1552 C C . PHE A 1 183 ? -11.913 -7.177 28.473 1.00 94.06 183 PHE A C 1
ATOM 1554 O O . PHE A 1 183 ? -12.255 -7.812 29.474 1.00 94.06 183 PHE A O 1
ATOM 1561 N N . SER A 1 184 ? -12.069 -5.858 28.372 1.00 94.19 184 SER A N 1
ATOM 1562 C CA . SER A 1 184 ? -12.706 -5.018 29.390 1.00 94.19 184 SER A CA 1
ATOM 1563 C C . SER A 1 184 ? -14.237 -5.026 29.311 1.00 94.19 184 SER A C 1
ATOM 1565 O O . SER A 1 184 ? -14.906 -4.553 30.236 1.00 94.19 184 SER A O 1
ATOM 1567 N N . CYS A 1 185 ? -14.818 -5.575 28.238 1.00 93.75 185 CYS A N 1
ATOM 1568 C CA . CYS A 1 185 ? -16.260 -5.620 28.037 1.00 93.75 185 CYS A CA 1
ATOM 1569 C C . CYS A 1 185 ? -16.917 -6.622 28.996 1.00 93.75 185 CYS A C 1
ATOM 1571 O O . CYS A 1 185 ? -16.890 -7.837 28.782 1.00 93.75 185 CYS A O 1
ATOM 1573 N N . LYS A 1 186 ? -17.536 -6.078 30.045 1.00 92.44 186 LYS A N 1
ATOM 1574 C CA . LYS A 1 186 ? -18.324 -6.788 31.057 1.00 92.44 186 LYS A CA 1
ATOM 1575 C C . LYS A 1 186 ? -19.785 -6.335 31.033 1.00 92.44 186 LYS A C 1
ATOM 1577 O O . LYS A 1 186 ? -20.074 -5.222 30.577 1.00 92.44 186 LYS A O 1
ATOM 1582 N N . ILE A 1 187 ? -20.664 -7.177 31.577 1.00 91.38 187 ILE A N 1
ATOM 1583 C CA . ILE A 1 187 ? -22.052 -6.805 31.874 1.00 91.38 187 ILE A CA 1
ATOM 1584 C C . ILE A 1 187 ? -22.046 -5.636 32.868 1.00 91.38 187 ILE A C 1
ATOM 1586 O O . ILE A 1 187 ? -21.345 -5.677 33.886 1.00 91.38 187 ILE A O 1
ATOM 1590 N N . LEU A 1 188 ? -22.784 -4.577 32.544 1.00 91.19 188 LEU A N 1
ATOM 1591 C CA . LEU A 1 188 ? -22.995 -3.429 33.423 1.00 91.19 188 LEU A CA 1
ATOM 1592 C C . LEU A 1 188 ? -24.140 -3.690 34.409 1.00 91.19 188 LEU A C 1
ATOM 1594 O O . LEU A 1 188 ? -24.973 -4.574 34.220 1.00 91.19 188 LEU A O 1
ATOM 1598 N N . GLU A 1 189 ? -24.193 -2.908 35.482 1.00 88.50 189 GLU A N 1
ATOM 1599 C CA . GLU A 1 189 ? -25.257 -3.033 36.477 1.00 88.50 189 GLU A CA 1
ATOM 1600 C C . GLU A 1 189 ? -26.629 -2.742 35.843 1.00 88.50 189 GLU A C 1
ATOM 1602 O O . GLU A 1 189 ? -26.833 -1.688 35.241 1.00 88.50 189 GLU A O 1
ATOM 1607 N N . GLY A 1 190 ? -27.553 -3.703 35.938 1.00 87.12 190 GLY A N 1
ATOM 1608 C CA . GLY A 1 190 ? -28.880 -3.621 35.318 1.00 87.12 190 GLY A CA 1
ATOM 1609 C C . GLY A 1 190 ? -28.910 -3.822 33.796 1.00 87.12 190 GLY A C 1
ATOM 1610 O O . GLY A 1 190 ? -29.968 -3.660 33.191 1.00 87.12 190 GLY A O 1
ATOM 1611 N N . GLU A 1 191 ? -27.785 -4.164 33.164 1.00 91.62 191 GLU A N 1
ATOM 1612 C CA . GLU A 1 191 ? -27.737 -4.449 31.730 1.00 91.62 191 GLU A CA 1
ATOM 1613 C C . GLU A 1 191 ? -28.306 -5.836 31.404 1.00 91.62 191 GLU A C 1
ATOM 1615 O O . GLU A 1 191 ? -27.949 -6.840 32.021 1.00 91.62 191 GLU A O 1
ATOM 1620 N N . ASP A 1 192 ? -29.169 -5.889 30.387 1.00 91.25 192 ASP A N 1
ATOM 1621 C CA . ASP A 1 192 ? -29.678 -7.143 29.839 1.00 91.25 192 ASP A CA 1
ATOM 1622 C C . ASP A 1 192 ? -28.593 -7.906 29.058 1.00 91.25 192 ASP A C 1
ATOM 1624 O O . ASP A 1 192 ? -27.775 -7.326 28.337 1.00 91.25 192 ASP A O 1
ATOM 1628 N N . ILE A 1 193 ? -28.628 -9.237 29.140 1.00 89.44 193 ILE A N 1
ATOM 1629 C CA . ILE A 1 193 ? -27.658 -10.119 28.482 1.00 89.44 193 ILE A CA 1
ATOM 1630 C C . ILE A 1 193 ? -27.608 -9.926 26.957 1.00 89.44 193 ILE A C 1
ATOM 1632 O O . ILE A 1 193 ? -26.538 -10.029 26.354 1.00 89.44 193 ILE A O 1
ATOM 1636 N N . GLY A 1 194 ? -28.740 -9.605 26.324 1.00 90.88 194 GLY A N 1
ATOM 1637 C CA . GLY A 1 194 ? -28.819 -9.320 24.897 1.00 90.88 194 GLY A CA 1
ATOM 1638 C C . GLY A 1 194 ? -28.097 -8.027 24.520 1.00 90.88 194 GLY A C 1
ATOM 1639 O O . GLY A 1 194 ? -27.425 -7.981 23.488 1.00 90.88 194 GLY A O 1
ATOM 1640 N N . LEU A 1 195 ? -28.167 -6.997 25.372 1.00 93.69 195 LEU A N 1
ATOM 1641 C CA . LEU A 1 195 ? -27.441 -5.736 25.177 1.00 93.69 195 LEU A CA 1
ATOM 1642 C C . LEU A 1 195 ? -25.931 -5.930 25.331 1.00 93.69 195 LEU A C 1
ATOM 1644 O O . LEU A 1 195 ? -25.162 -5.457 24.488 1.00 93.69 195 LEU A O 1
ATOM 1648 N N . TYR A 1 196 ? -25.515 -6.702 26.337 1.00 93.00 196 TYR A N 1
ATOM 1649 C CA . TYR A 1 196 ? -24.118 -7.093 26.500 1.00 93.00 196 TYR A CA 1
ATOM 1650 C C . TYR A 1 196 ? -23.592 -7.844 25.267 1.00 93.00 196 TYR A C 1
ATOM 1652 O O . TYR A 1 196 ? -22.571 -7.460 24.690 1.00 93.00 196 TYR A O 1
ATOM 1660 N N . ALA A 1 197 ? -24.318 -8.868 24.807 1.00 92.12 197 ALA A N 1
ATOM 1661 C CA . ALA A 1 197 ? -23.940 -9.643 23.629 1.00 92.12 197 ALA A CA 1
ATOM 1662 C C . ALA A 1 197 ? -23.867 -8.773 22.362 1.00 92.12 197 ALA A C 1
ATOM 1664 O O . ALA A 1 197 ? -22.957 -8.942 21.550 1.00 92.12 197 ALA A O 1
ATOM 1665 N N . ALA A 1 198 ? -24.779 -7.808 22.197 1.00 94.12 198 ALA A N 1
ATOM 1666 C CA . ALA A 1 198 ? -24.760 -6.874 21.073 1.00 94.12 198 ALA A CA 1
ATOM 1667 C C . ALA A 1 198 ? -23.524 -5.958 21.093 1.00 94.12 198 ALA A C 1
ATOM 1669 O O . ALA A 1 198 ? -22.887 -5.768 20.053 1.00 94.12 198 ALA A O 1
ATOM 1670 N N . ARG A 1 199 ? -23.143 -5.428 22.265 1.00 95.25 199 ARG A N 1
ATOM 1671 C CA . ARG A 1 199 ? -21.913 -4.635 22.435 1.00 95.25 199 ARG A CA 1
ATOM 1672 C C . ARG A 1 199 ? -20.666 -5.456 22.138 1.00 95.25 199 ARG A C 1
ATOM 1674 O O . ARG A 1 199 ? -19.822 -5.011 21.365 1.00 95.25 199 ARG A O 1
ATOM 1681 N N . LEU A 1 200 ? -20.570 -6.658 22.705 1.00 94.62 200 LEU A N 1
ATOM 1682 C CA . LEU A 1 200 ? -19.444 -7.558 22.463 1.00 94.62 200 LEU A CA 1
ATOM 1683 C C . LEU A 1 200 ? -19.330 -7.908 20.971 1.00 94.62 200 LEU A C 1
ATOM 1685 O O . LEU A 1 200 ? -18.248 -7.822 20.394 1.00 94.62 200 LEU A O 1
ATOM 1689 N N . LYS A 1 201 ? -20.459 -8.213 20.318 1.00 94.56 201 LYS A N 1
ATOM 1690 C CA . LYS A 1 201 ? -20.521 -8.491 18.877 1.00 94.56 201 LYS A CA 1
ATOM 1691 C C . LYS A 1 201 ? -20.071 -7.303 18.030 1.00 94.56 201 LYS A C 1
ATOM 1693 O O . LYS A 1 201 ? -19.391 -7.507 17.030 1.00 94.56 201 LYS A O 1
ATOM 1698 N N . LYS A 1 202 ? -20.421 -6.073 18.417 1.00 95.06 202 LYS A N 1
ATOM 1699 C CA . LYS A 1 202 ? -19.950 -4.865 17.730 1.00 95.06 202 LYS A CA 1
ATOM 1700 C C . LYS A 1 202 ? -18.421 -4.764 17.769 1.00 95.06 202 LYS A C 1
ATOM 1702 O O . LYS A 1 202 ? -17.816 -4.569 16.723 1.00 95.06 202 LYS A O 1
ATOM 1707 N N . ILE A 1 203 ? -17.810 -4.973 18.939 1.00 94.69 203 ILE A N 1
ATOM 1708 C CA . ILE A 1 203 ? -16.345 -4.938 19.094 1.00 94.69 203 ILE A CA 1
ATOM 1709 C C . ILE A 1 203 ? -15.679 -6.034 18.244 1.00 94.69 203 ILE A C 1
ATOM 1711 O O . ILE A 1 203 ? -14.671 -5.773 17.594 1.00 94.69 203 ILE A O 1
ATOM 1715 N N . ILE A 1 204 ? -16.261 -7.240 18.192 1.00 94.31 204 ILE A N 1
ATOM 1716 C CA . ILE A 1 204 ? -15.769 -8.342 17.343 1.00 94.31 204 ILE A CA 1
ATOM 1717 C C . ILE A 1 204 ? -15.796 -7.952 15.857 1.00 94.31 204 ILE A C 1
ATOM 1719 O O . ILE A 1 204 ? -14.799 -8.133 15.167 1.00 94.31 204 ILE A O 1
ATOM 1723 N N . ILE A 1 205 ? -16.896 -7.365 15.372 1.00 93.31 205 ILE A N 1
ATOM 1724 C CA . ILE A 1 205 ? -17.011 -6.898 13.977 1.00 93.31 205 ILE A CA 1
ATOM 1725 C C . ILE A 1 205 ? -15.965 -5.815 13.671 1.00 93.31 205 ILE A C 1
ATOM 1727 O O . ILE A 1 205 ? -15.338 -5.835 12.611 1.00 93.31 205 ILE A O 1
ATOM 1731 N N . ASP A 1 206 ? -15.754 -4.882 14.600 1.00 90.62 206 ASP A N 1
ATOM 1732 C CA . ASP A 1 206 ? -14.765 -3.815 14.437 1.00 90.62 206 ASP A CA 1
ATOM 1733 C C . ASP A 1 206 ? -13.320 -4.355 14.445 1.00 90.62 206 ASP A C 1
ATOM 1735 O O . ASP A 1 206 ? -12.462 -3.805 13.746 1.00 90.62 206 ASP A O 1
ATOM 1739 N N . LEU A 1 207 ? -13.051 -5.433 15.195 1.00 90.31 207 LEU A N 1
ATOM 1740 C CA . LEU A 1 207 ? -11.777 -6.161 15.189 1.00 90.31 207 LEU A CA 1
ATOM 1741 C C . LEU A 1 207 ? -11.567 -6.953 13.895 1.00 90.31 207 LEU A C 1
ATOM 1743 O O . LEU A 1 207 ? -10.457 -6.935 13.366 1.00 90.31 207 LEU A O 1
ATOM 1747 N N . ASP A 1 208 ? -12.603 -7.589 13.346 1.00 87.69 208 ASP A N 1
ATOM 1748 C CA . ASP A 1 208 ? -12.524 -8.369 12.100 1.00 87.69 208 ASP A CA 1
ATOM 1749 C C . ASP A 1 208 ? -12.059 -7.533 10.900 1.00 87.69 208 ASP A C 1
ATOM 1751 O O . ASP A 1 208 ? -11.377 -8.044 10.011 1.00 87.69 208 ASP A O 1
ATOM 1755 N N . ALA A 1 209 ? -12.358 -6.231 10.892 1.00 81.75 209 ALA A N 1
ATOM 1756 C CA . ALA A 1 209 ? -11.882 -5.314 9.859 1.00 81.75 209 ALA A CA 1
ATOM 1757 C C . ALA A 1 209 ? -10.354 -5.092 9.886 1.00 81.75 209 ALA A C 1
ATOM 1759 O O . ALA A 1 209 ? -9.789 -4.651 8.884 1.00 81.75 209 ALA A O 1
ATOM 1760 N N . GLY A 1 210 ? -9.691 -5.361 11.017 1.00 80.25 210 GLY A N 1
ATOM 1761 C CA . GLY A 1 210 ? -8.257 -5.137 11.209 1.00 80.25 210 GLY A CA 1
ATOM 1762 C C . GLY A 1 210 ? -7.465 -6.408 11.505 1.00 80.25 210 GLY A C 1
ATOM 1763 O O . GLY A 1 210 ? -6.537 -6.760 10.777 1.00 80.25 210 GLY A O 1
ATOM 1764 N N . LYS A 1 211 ? -7.810 -7.094 12.596 1.00 86.38 211 LYS A N 1
ATOM 1765 C CA . LYS A 1 211 ? -7.196 -8.350 13.024 1.00 86.38 211 LYS A CA 1
ATOM 1766 C C . LYS A 1 211 ? -8.242 -9.214 13.745 1.00 86.38 211 LYS A C 1
ATOM 1768 O O . LYS A 1 211 ? -8.550 -8.919 14.901 1.00 86.38 211 LYS A O 1
ATOM 1773 N N . PRO A 1 212 ? -8.758 -10.276 13.099 1.00 89.75 212 PRO A N 1
ATOM 1774 C CA . PRO A 1 212 ? -9.837 -11.080 13.656 1.00 89.75 212 PRO A CA 1
ATOM 1775 C C . PRO A 1 212 ? -9.403 -11.746 14.960 1.00 89.75 212 PRO A C 1
ATOM 1777 O O . PRO A 1 212 ? -8.279 -12.251 15.085 1.00 89.75 212 PRO A O 1
ATOM 1780 N N . ILE A 1 213 ? -10.306 -11.744 15.936 1.00 91.56 213 ILE A N 1
ATOM 1781 C CA . ILE A 1 213 ? -10.100 -12.412 17.218 1.00 91.56 213 ILE A CA 1
ATOM 1782 C C . ILE A 1 213 ? -10.604 -13.852 17.125 1.00 91.56 213 ILE A C 1
ATOM 1784 O O . ILE A 1 213 ? -11.687 -14.105 16.605 1.00 91.56 213 ILE A O 1
ATOM 1788 N N . ALA A 1 214 ? -9.821 -14.812 17.616 1.00 93.94 214 ALA A N 1
ATOM 1789 C CA . ALA A 1 214 ? -10.178 -16.222 17.489 1.00 93.94 214 ALA A CA 1
ATOM 1790 C C . ALA A 1 214 ? -11.492 -16.548 18.221 1.00 93.94 214 ALA A C 1
ATOM 1792 O O . ALA A 1 214 ? -11.707 -16.089 19.344 1.00 93.94 214 ALA A O 1
ATOM 1793 N N . ASP A 1 215 ? -12.325 -17.400 17.623 1.00 92.69 215 ASP A N 1
ATOM 1794 C CA . ASP A 1 215 ? -13.662 -17.754 18.129 1.00 92.69 215 ASP A CA 1
ATOM 1795 C C . ASP A 1 215 ? -13.658 -18.225 19.588 1.00 92.69 215 ASP A C 1
ATOM 1797 O O . ASP A 1 215 ? -14.567 -17.924 20.359 1.00 92.69 215 ASP A O 1
ATOM 1801 N N . TRP A 1 216 ? -12.605 -18.925 20.012 1.00 91.94 216 TRP A N 1
ATOM 1802 C CA . TRP A 1 216 ? -12.493 -19.396 21.390 1.00 91.94 216 TRP A CA 1
ATOM 1803 C C . TRP A 1 216 ? -12.288 -18.254 22.399 1.00 91.94 216 TRP A C 1
ATOM 1805 O O . TRP A 1 216 ? -12.782 -18.355 23.519 1.00 91.94 216 TRP A O 1
ATOM 1815 N N . TYR A 1 217 ? -11.634 -17.149 22.017 1.00 94.44 217 TYR A N 1
ATOM 1816 C CA . TYR A 1 217 ? -11.574 -15.940 22.847 1.00 94.44 217 TYR A CA 1
ATOM 1817 C C . TYR A 1 217 ? -12.933 -15.237 22.904 1.00 94.44 217 TYR A C 1
ATOM 1819 O O . TYR A 1 217 ? -13.309 -14.741 23.964 1.00 94.44 217 TYR A O 1
ATOM 1827 N N . GLN A 1 218 ? -13.689 -15.236 21.799 1.00 93.31 218 GLN A N 1
ATOM 1828 C CA . GLN A 1 218 ? -15.062 -14.716 21.760 1.00 93.31 218 GLN A CA 1
ATOM 1829 C C . GLN A 1 218 ? -15.966 -15.491 22.726 1.00 93.31 218 GLN A C 1
ATOM 1831 O O . GLN A 1 218 ? -16.623 -14.894 23.580 1.00 93.31 218 GLN A O 1
ATOM 1836 N N . ALA A 1 219 ? -15.932 -16.825 22.646 1.00 91.00 219 ALA A N 1
ATOM 1837 C CA . ALA A 1 219 ? -16.663 -17.709 23.547 1.00 91.00 219 ALA A CA 1
ATOM 1838 C C . ALA A 1 219 ? -16.212 -17.535 25.005 1.00 91.00 219 ALA A C 1
ATOM 1840 O O . ALA A 1 219 ? -17.050 -17.421 25.897 1.00 91.00 219 ALA A O 1
ATOM 1841 N N . PHE A 1 220 ? -14.900 -17.454 25.248 1.00 91.44 220 PHE A N 1
ATOM 1842 C CA . PHE A 1 220 ? -14.340 -17.216 26.578 1.00 91.44 220 PHE A CA 1
ATOM 1843 C C . PHE A 1 220 ? -14.868 -15.919 27.200 1.00 91.44 220 PHE A C 1
ATOM 1845 O O . PHE A 1 220 ? -15.326 -15.937 28.342 1.00 91.44 220 PHE A O 1
ATOM 1852 N N . GLN A 1 221 ? -14.836 -14.808 26.457 1.00 92.94 221 GLN A N 1
ATOM 1853 C CA . GLN A 1 221 ? -15.275 -13.511 26.968 1.00 92.94 221 GLN A CA 1
ATOM 1854 C C . GLN A 1 221 ? -16.775 -13.508 27.276 1.00 92.94 221 GLN A C 1
ATOM 1856 O O . GLN A 1 221 ? -17.172 -13.017 28.331 1.00 92.94 221 GLN A O 1
ATOM 1861 N N . LEU A 1 222 ? -17.585 -14.123 26.406 1.00 89.56 222 LEU A N 1
ATOM 1862 C CA . LEU A 1 222 ? -19.023 -14.270 26.620 1.00 89.56 222 LEU A CA 1
ATOM 1863 C C . LEU A 1 222 ? -19.318 -15.068 27.898 1.00 89.56 222 LEU A C 1
ATOM 1865 O O . LEU A 1 222 ? -20.066 -14.601 28.751 1.00 89.56 222 LEU A O 1
ATOM 1869 N N . ILE A 1 223 ? -18.703 -16.245 28.050 1.00 89.88 223 ILE A N 1
ATOM 1870 C CA . ILE A 1 223 ? -18.936 -17.159 29.178 1.00 89.88 223 ILE A CA 1
ATOM 1871 C C . ILE A 1 223 ? -18.492 -16.541 30.507 1.00 89.88 223 ILE A C 1
ATOM 1873 O O . ILE A 1 223 ? -19.175 -16.699 31.518 1.00 89.88 223 ILE A O 1
ATOM 1877 N N . ARG A 1 224 ? -17.364 -15.819 30.514 1.00 89.25 224 ARG A N 1
ATOM 1878 C CA . ARG A 1 224 ? -16.751 -15.254 31.725 1.00 89.25 224 ARG A CA 1
ATOM 1879 C C . ARG A 1 224 ? -17.661 -14.283 32.479 1.00 89.25 224 ARG A C 1
ATOM 1881 O O . ARG A 1 224 ? -17.540 -14.185 33.699 1.00 89.25 224 ARG A O 1
ATOM 1888 N N . TYR A 1 225 ? -18.524 -13.561 31.769 1.00 89.38 225 TYR A N 1
ATOM 1889 C CA . TYR A 1 225 ? -19.393 -12.538 32.352 1.00 89.38 225 TYR A CA 1
ATOM 1890 C C . TYR A 1 225 ? -20.874 -12.912 32.330 1.00 89.38 225 TYR A C 1
ATOM 1892 O O . TYR A 1 225 ? -21.702 -12.058 32.627 1.00 89.38 225 TYR A O 1
ATOM 1900 N N . LEU A 1 226 ? -21.223 -14.166 32.021 1.00 86.44 226 LEU A N 1
ATOM 1901 C CA . LEU A 1 226 ? -22.605 -14.624 32.139 1.00 86.44 226 LEU A CA 1
ATOM 1902 C C . LEU A 1 226 ? -23.122 -14.463 33.583 1.00 86.44 226 LEU A C 1
ATOM 1904 O O . LEU A 1 226 ? -22.379 -14.737 34.531 1.00 86.44 226 LEU A O 1
ATOM 1908 N N . PRO A 1 227 ? -24.397 -14.071 33.773 1.00 85.12 227 PRO A N 1
ATOM 1909 C CA . PRO A 1 227 ? -25.014 -14.041 35.094 1.00 85.12 227 PRO A CA 1
ATOM 1910 C C . PRO A 1 227 ? -24.993 -15.420 35.765 1.00 85.12 227 PRO A C 1
ATOM 1912 O O . PRO A 1 227 ? -25.018 -16.456 35.095 1.00 85.12 227 PRO A O 1
ATOM 1915 N N . THR A 1 228 ? -25.018 -15.443 37.098 1.00 85.62 228 THR A N 1
ATOM 1916 C CA . THR A 1 228 ? -24.989 -16.678 37.904 1.00 85.62 228 THR A CA 1
ATOM 1917 C C . THR A 1 228 ? -26.114 -17.654 37.565 1.00 85.62 228 THR A C 1
ATOM 1919 O O . THR A 1 228 ? -25.927 -18.864 37.671 1.00 85.62 228 THR A O 1
ATOM 1922 N N . ASP A 1 229 ? -27.248 -17.154 37.075 1.00 87.94 229 ASP A N 1
ATOM 1923 C CA . ASP A 1 229 ? -28.390 -17.973 36.651 1.00 87.94 229 ASP A CA 1
ATOM 1924 C C . ASP A 1 229 ? -28.044 -18.917 35.483 1.00 87.94 229 ASP A C 1
ATOM 1926 O O . ASP A 1 229 ? -28.691 -19.944 35.285 1.00 87.94 229 ASP A O 1
ATOM 1930 N N . TYR A 1 230 ? -26.971 -18.619 34.742 1.00 87.38 230 TYR A N 1
ATOM 1931 C CA . TYR A 1 230 ? -26.471 -19.421 33.625 1.00 87.38 230 TYR A CA 1
ATOM 1932 C C . TYR A 1 230 ? -25.320 -20.356 34.017 1.00 87.38 230 TYR A C 1
ATOM 1934 O O . TYR A 1 230 ? -24.795 -21.075 33.166 1.00 87.38 230 TYR A O 1
ATOM 1942 N N . GLN A 1 231 ? -24.927 -20.410 35.294 1.00 86.12 231 GLN A N 1
ATOM 1943 C CA . GLN A 1 231 ? -23.773 -21.192 35.753 1.00 86.12 231 GLN A CA 1
ATOM 1944 C C . GLN A 1 231 ? -23.895 -22.692 35.427 1.00 86.12 231 GLN A C 1
ATOM 1946 O O . GLN A 1 231 ? -22.894 -23.343 35.127 1.00 86.12 231 GLN A O 1
ATOM 1951 N N . GLY A 1 232 ? -25.116 -23.239 35.412 1.00 89.12 232 GLY A N 1
ATOM 1952 C CA . GLY A 1 232 ? -25.364 -24.615 34.969 1.00 89.12 232 GLY A CA 1
ATOM 1953 C C . GLY A 1 232 ? -24.979 -24.852 33.503 1.00 89.12 232 GLY A C 1
ATOM 1954 O O . GLY A 1 232 ? -24.362 -25.866 33.188 1.00 89.12 232 GLY A O 1
ATOM 1955 N N . MET A 1 233 ? -25.264 -23.895 32.612 1.00 87.56 233 MET A N 1
ATOM 1956 C CA . MET A 1 233 ? -24.845 -23.971 31.206 1.00 87.56 233 MET A CA 1
ATOM 1957 C C . MET A 1 233 ? -23.327 -23.856 31.070 1.00 87.56 233 MET A C 1
ATOM 1959 O O . MET A 1 233 ? -22.719 -24.611 30.316 1.00 87.56 233 MET A O 1
ATOM 1963 N N . VAL A 1 234 ? -22.704 -22.966 31.846 1.00 86.38 234 VAL A N 1
ATOM 1964 C CA . VAL A 1 234 ? -21.243 -22.801 31.873 1.00 86.38 234 VAL A CA 1
ATOM 1965 C C . VAL A 1 234 ? -20.542 -24.116 32.233 1.00 86.38 234 VAL A C 1
ATOM 1967 O O . VAL A 1 234 ? -19.587 -24.507 31.569 1.00 86.38 234 VAL A O 1
ATOM 1970 N N . GLN A 1 235 ? -21.044 -24.849 33.233 1.00 86.25 235 GLN A N 1
ATOM 1971 C CA . GLN A 1 235 ? -20.489 -26.152 33.622 1.00 86.25 235 GLN A CA 1
ATOM 1972 C C . GLN A 1 235 ? -20.621 -27.223 32.532 1.00 86.25 235 GLN A C 1
ATOM 1974 O O . GLN A 1 235 ? -19.746 -28.078 32.422 1.00 86.25 235 GLN A O 1
ATOM 1979 N N . ILE A 1 236 ? -21.696 -27.186 31.738 1.00 90.25 236 ILE A N 1
ATOM 1980 C CA . ILE A 1 236 ? -21.885 -28.100 30.603 1.00 90.25 236 ILE A CA 1
ATOM 1981 C C . ILE A 1 236 ? -20.864 -27.803 29.502 1.00 90.25 236 ILE A C 1
ATOM 1983 O O . ILE A 1 236 ? -20.306 -28.738 28.946 1.00 90.25 236 ILE A O 1
ATOM 1987 N N . ILE A 1 237 ? -20.595 -26.527 29.211 1.00 86.12 237 ILE A N 1
ATOM 1988 C CA . ILE A 1 237 ? -19.636 -26.124 28.170 1.00 86.12 237 ILE A CA 1
ATOM 1989 C C . ILE A 1 237 ? -18.195 -26.528 28.531 1.00 86.12 237 ILE A C 1
ATOM 1991 O O . ILE A 1 237 ? -17.402 -26.821 27.642 1.00 86.12 237 ILE A O 1
ATOM 1995 N N . TYR A 1 238 ? -17.848 -26.545 29.822 1.00 85.12 238 TYR A N 1
ATOM 1996 C CA . TYR A 1 238 ? -16.512 -26.938 30.291 1.00 85.12 238 TYR A CA 1
ATOM 1997 C C . TYR A 1 238 ? -16.301 -28.454 30.456 1.00 85.12 238 TYR A C 1
ATOM 1999 O O . TYR A 1 238 ? -15.188 -28.859 30.799 1.00 85.12 238 TYR A O 1
ATOM 2007 N N . ARG A 1 239 ? -17.335 -29.279 30.266 1.00 82.12 239 ARG A N 1
ATOM 2008 C CA . ARG A 1 239 ? -17.232 -30.746 30.302 1.00 82.12 239 ARG A CA 1
ATOM 2009 C C . ARG A 1 239 ? -16.882 -31.314 28.936 1.00 82.12 239 ARG A C 1
ATOM 2011 O O . ARG A 1 239 ? -16.101 -32.290 28.933 1.00 82.12 239 ARG A O 1
#

pLDDT: mean 84.56, std 7.47, range [59.47, 95.44]

InterPro domains:
  IPR061502 Copia/RE1/RE2-like, N-terminal domain [PF14223] (12-116)
  IPR061502 Copia/RE1/RE2-like, N-terminal domain [PF14223] (127-237)

Secondary structure (DSSP, 8-state):
-HHHHHHHHHHHHHHHHHHHHHHHHS-GGGGGGGTT---HHHHHHHHHHHHSTT-HHHHHHHHHHHHH--PPTT--HHHHHHHHHHHHHHHHTTSPPPHHHHHHHHHHT--GGGS-HHHHHHHHHHHHHHHHHHHHHHHHHS-GGGGGGGTT---HHHHHHHHHHHHSTT-HHHHHHHHHHHHH--PPTT--HHHHHHHHHHHHHHHHTTSPPPHHHHHHHHHHT--GGGHHHHHHHT-

Sequence (239 aa):
EKLFLKEYIEFQVRKNKAYATIYLSIEKEYRILISEVDDSTQTWKILQKHFRPDSCARVIYLTDEFFSCKILEGEDIGLYAARLKKIIIDLDAGKPIADWYQAFQLIRYLPTDYQDEKLFLKEYIEFQVRKNKAYATIYLSIEKEYRILISEVDDSTQTWKILQKHFRPDSCARVIYLTDEFFSCKILEGEDIGLYAARLKKIIIDLDAGKPIADWYQAFQLIRYLPTDYQGMVQIIYR

Radius of gyration: 31.67 Å; chains: 1; bounding box: 53×85×72 Å